Protein AF-0000000081037549 (afdb_homodimer)

pLDDT: mean 92.2, std 13.41, range [30.03, 98.94]

Secondary structure (DSSP, 8-state):
-EEEEEEEETTEEEEEEEESTT-SSSS--HHHHHHHHHHHHHHHHHHHTT--EEEE--STTEEEEEE--S-TT-HHHHHHHHHHHHHHHHHHHH-TTTEEEEEEE-----/-EEEEEEEETTEEEEEEEES-S-SSS---HHHHHHHHHHHHHHHHHHHTT--EEEE--STTEEEEEE--S-TT-HHHHHHH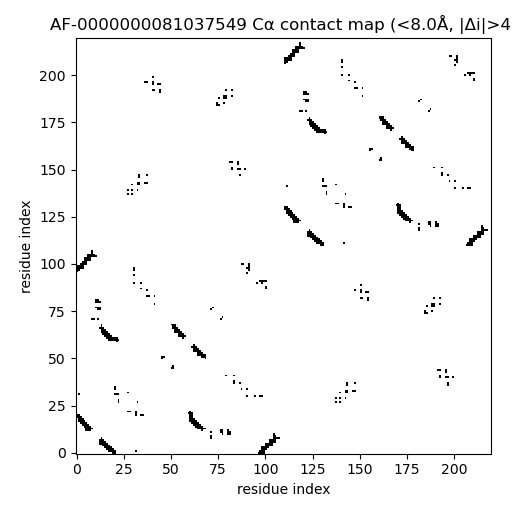HHHHHHHHHHHHH-TTTEEEEEEEPP---

Structure (mmCIF, N/CA/C/O backbone):
data_AF-0000000081037549-model_v1
#
loop_
_entity.id
_entity.type
_entity.pdbx_description
1 polymer 'Uncharacterized protein'
#
loop_
_atom_site.group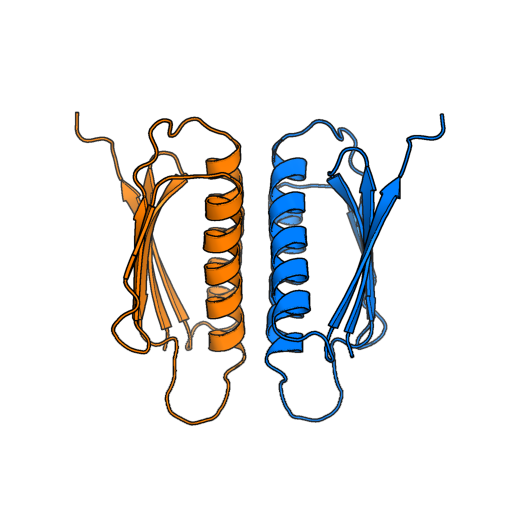_PDB
_atom_site.id
_atom_site.type_symbol
_atom_site.label_atom_id
_atom_site.label_alt_id
_atom_site.label_comp_id
_atom_site.label_asym_id
_atom_site.label_entity_id
_atom_site.label_seq_id
_atom_site.pdbx_PDB_ins_code
_atom_site.Cartn_x
_atom_site.Cartn_y
_atom_site.Cartn_z
_atom_site.occupancy
_atom_site.B_iso_or_equiv
_atom_site.auth_seq_id
_atom_site.auth_comp_id
_atom_site.auth_asym_id
_atom_site.auth_atom_id
_atom_site.pdbx_PDB_model_num
ATOM 1 N N . MET A 1 1 ? 17.797 -11.422 -4.539 1 92.19 1 MET A N 1
ATOM 2 C CA . MET A 1 1 ? 17.578 -10.594 -3.359 1 92.19 1 MET A CA 1
ATOM 3 C C . MET A 1 1 ? 17.266 -9.148 -3.758 1 92.19 1 MET A C 1
ATOM 5 O O . MET A 1 1 ? 17.906 -8.594 -4.645 1 92.19 1 MET A O 1
ATOM 9 N N . ILE A 1 2 ? 16.266 -8.617 -3.219 1 95.12 2 ILE A N 1
ATOM 10 C CA . ILE A 1 2 ? 15.906 -7.223 -3.457 1 95.12 2 ILE A CA 1
ATOM 11 C C . ILE A 1 2 ? 16.578 -6.328 -2.42 1 95.12 2 ILE A C 1
ATOM 13 O O . ILE A 1 2 ? 16.438 -6.547 -1.215 1 95.12 2 ILE A O 1
ATOM 17 N N . ASN A 1 3 ? 17.359 -5.395 -2.83 1 97.88 3 ASN A N 1
ATOM 18 C CA . ASN A 1 3 ? 17.938 -4.375 -1.966 1 97.88 3 ASN A CA 1
ATOM 19 C C . ASN A 1 3 ? 17.219 -3.033 -2.117 1 97.88 3 ASN A C 1
ATOM 21 O O . ASN A 1 3 ? 17.125 -2.5 -3.225 1 97.88 3 ASN A O 1
ATOM 25 N N . VAL A 1 4 ? 16.781 -2.48 -1.013 1 98.75 4 VAL A N 1
ATOM 26 C CA . VAL A 1 4 ? 15.992 -1.248 -1.044 1 98.75 4 VAL A CA 1
ATOM 27 C C . VAL A 1 4 ? 16.625 -0.211 -0.12 1 98.75 4 VAL A C 1
ATOM 29 O O . VAL A 1 4 ? 16.844 -0.476 1.065 1 98.75 4 VAL A O 1
ATOM 32 N N . LEU A 1 5 ? 16.938 0.919 -0.674 1 98.81 5 LEU A N 1
ATOM 33 C CA . LEU A 1 5 ? 17.312 2.105 0.088 1 98.81 5 LEU A CA 1
ATOM 34 C C . LEU A 1 5 ? 16.188 3.141 0.063 1 98.81 5 LEU A C 1
ATOM 36 O O . LEU A 1 5 ? 15.734 3.543 -1.011 1 98.81 5 LEU A O 1
ATOM 40 N N . ILE A 1 6 ? 15.758 3.547 1.237 1 98.88 6 ILE A N 1
ATOM 41 C CA . ILE A 1 6 ? 14.773 4.617 1.35 1 98.88 6 ILE A CA 1
ATOM 42 C C . ILE A 1 6 ? 15.336 5.754 2.197 1 98.88 6 ILE A C 1
ATOM 44 O O . ILE A 1 6 ? 15.797 5.531 3.322 1 98.88 6 ILE A O 1
ATOM 48 N N . LYS A 1 7 ? 15.305 6.941 1.629 1 98.75 7 LYS A N 1
ATOM 49 C CA . LYS A 1 7 ? 15.648 8.141 2.387 1 98.75 7 LYS A CA 1
ATOM 50 C C . LYS A 1 7 ? 14.414 8.977 2.691 1 98.75 7 LYS A C 1
ATOM 52 O O . LYS A 1 7 ? 13.57 9.188 1.816 1 98.75 7 LYS A O 1
ATOM 57 N N . THR A 1 8 ? 14.352 9.43 3.957 1 98.38 8 THR A N 1
ATOM 58 C CA . THR A 1 8 ? 13.211 10.242 4.379 1 98.38 8 THR A CA 1
ATOM 59 C C . THR A 1 8 ? 13.688 11.57 4.949 1 98.38 8 THR A C 1
ATOM 61 O O . THR A 1 8 ? 14.836 11.703 5.375 1 98.38 8 THR A O 1
ATOM 64 N N . HIS A 1 9 ? 12.828 12.562 4.805 1 97.25 9 HIS A N 1
ATOM 65 C CA . HIS A 1 9 ? 12.922 13.836 5.516 1 97.25 9 HIS A CA 1
ATOM 66 C C . HIS A 1 9 ? 11.648 14.117 6.309 1 97.25 9 HIS A C 1
ATOM 68 O O . HIS A 1 9 ? 10.57 14.242 5.727 1 97.25 9 HIS A O 1
ATOM 74 N N . ASN A 1 10 ? 11.758 14.242 7.633 1 94.94 10 ASN A N 1
ATOM 75 C CA . ASN A 1 10 ? 10.586 14.344 8.5 1 94.94 10 ASN A CA 1
ATOM 76 C C . ASN A 1 10 ? 9.594 13.211 8.227 1 94.94 10 ASN A C 1
ATOM 78 O O . ASN A 1 10 ? 8.398 13.453 8.07 1 94.94 10 ASN A O 1
ATOM 82 N N . ASP A 1 11 ? 10.141 11.977 7.996 1 96 11 ASP A N 1
ATOM 83 C CA . ASP A 1 11 ? 9.391 10.734 7.836 1 96 11 ASP A CA 1
ATOM 84 C C . ASP A 1 11 ? 8.688 10.688 6.48 1 96 11 ASP A C 1
ATOM 86 O O . ASP A 1 11 ? 7.902 9.773 6.215 1 96 11 ASP A O 1
ATOM 90 N N . ILE A 1 12 ? 8.961 11.688 5.691 1 98.12 12 ILE A N 1
ATOM 91 C CA . ILE A 1 12 ? 8.43 11.703 4.332 1 98.12 12 ILE A CA 1
ATOM 92 C C . ILE A 1 12 ? 9.484 11.18 3.361 1 98.12 12 ILE A C 1
ATOM 94 O O . ILE A 1 12 ? 10.633 11.625 3.381 1 98.12 12 ILE A O 1
ATOM 98 N N . ILE A 1 13 ? 9.148 10.258 2.545 1 98.62 13 ILE A N 1
ATOM 99 C CA . ILE A 1 13 ? 10.062 9.641 1.59 1 98.62 13 ILE A CA 1
ATOM 100 C C . ILE A 1 13 ? 10.453 10.656 0.518 1 98.62 13 ILE A C 1
ATOM 102 O O . ILE A 1 13 ? 9.586 11.219 -0.156 1 98.62 13 ILE A O 1
ATOM 106 N N . ILE A 1 14 ? 11.711 10.805 0.321 1 98.56 14 ILE A N 1
ATOM 107 C CA . ILE A 1 14 ? 12.164 11.758 -0.688 1 98.56 14 ILE A CA 1
ATOM 108 C C . ILE A 1 14 ? 13.016 11.039 -1.733 1 98.56 14 ILE A C 1
ATOM 110 O O . ILE A 1 14 ? 13.297 11.594 -2.799 1 98.56 14 ILE A O 1
ATOM 114 N N . TYR A 1 15 ? 13.445 9.82 -1.432 1 98.69 15 TYR A N 1
ATOM 115 C CA . TYR A 1 15 ? 14.305 9.055 -2.324 1 98.69 15 TYR A CA 1
ATOM 116 C C . TYR A 1 15 ? 14.117 7.555 -2.107 1 98.69 15 TYR A C 1
ATOM 118 O O . TYR A 1 15 ? 13.961 7.102 -0.973 1 98.69 15 TYR A O 1
ATOM 126 N N . ILE A 1 16 ? 14.109 6.746 -3.199 1 98.88 16 ILE A N 1
ATOM 127 C CA . ILE A 1 16 ? 14.094 5.289 -3.158 1 98.88 16 ILE A CA 1
ATOM 128 C C . ILE A 1 16 ? 15.055 4.734 -4.211 1 98.88 16 ILE A C 1
ATOM 130 O O . ILE A 1 16 ? 15.047 5.18 -5.359 1 98.88 16 ILE A O 1
ATOM 134 N N . LEU A 1 17 ? 15.859 3.785 -3.811 1 98.69 17 LEU A N 1
ATOM 135 C CA . LEU A 1 17 ? 16.641 2.963 -4.727 1 98.69 17 LEU A CA 1
ATOM 136 C C . LEU A 1 17 ? 16.375 1.479 -4.484 1 98.69 17 LEU A C 1
ATOM 138 O O . LEU A 1 17 ? 16.594 0.979 -3.381 1 98.69 17 LEU A O 1
ATOM 142 N N . ALA A 1 18 ? 15.891 0.888 -5.484 1 97.94 18 ALA A N 1
ATOM 143 C CA . ALA A 1 18 ? 15.594 -0.538 -5.387 1 97.94 18 ALA A CA 1
ATOM 144 C C . ALA A 1 18 ? 16.297 -1.325 -6.488 1 97.94 18 ALA A C 1
ATOM 146 O O . ALA A 1 18 ? 16.281 -0.918 -7.652 1 97.94 18 ALA A O 1
ATOM 147 N N . ASN A 1 19 ? 16.875 -2.465 -6.082 1 95.94 19 ASN A N 1
ATOM 148 C CA . ASN A 1 19 ? 17.562 -3.334 -7.023 1 95.94 19 ASN A CA 1
ATOM 149 C C . ASN A 1 19 ? 17.219 -4.801 -6.797 1 95.94 19 ASN A C 1
ATOM 151 O O . ASN A 1 19 ? 17.062 -5.234 -5.652 1 95.94 19 ASN A O 1
ATOM 155 N N . GLY A 1 20 ? 17.031 -5.547 -8.016 1 91.38 20 GLY A N 1
ATOM 156 C CA . GLY A 1 20 ? 16.922 -6.992 -7.906 1 91.38 20 GLY A CA 1
ATOM 157 C C . GLY A 1 20 ? 15.484 -7.484 -7.867 1 91.38 20 GLY A C 1
ATOM 158 O O . GLY A 1 20 ? 15.227 -8.641 -7.535 1 91.38 20 GLY A O 1
ATOM 159 N N . HIS A 1 21 ? 14.602 -6.617 -8.195 1 81.88 21 HIS A N 1
ATOM 160 C CA . HIS A 1 21 ? 13.211 -6.996 -8.016 1 81.88 21 HIS A CA 1
ATOM 161 C C . HIS A 1 21 ? 12.648 -7.656 -9.266 1 81.88 21 HIS A C 1
ATOM 163 O O . HIS A 1 21 ? 11.523 -8.172 -9.25 1 81.88 21 HIS A O 1
ATOM 169 N N . ALA A 1 22 ? 13.328 -7.602 -10.344 1 75.19 22 ALA A N 1
ATOM 170 C CA . ALA A 1 22 ? 12.875 -8.297 -11.547 1 75.19 22 ALA A CA 1
ATOM 171 C C . ALA A 1 22 ? 13.617 -9.617 -11.719 1 75.19 22 ALA A C 1
ATOM 173 O O . ALA A 1 22 ? 14.031 -9.961 -12.836 1 75.19 22 ALA A O 1
ATOM 174 N N . ARG A 1 23 ? 13.688 -10.508 -10.625 1 63.09 23 ARG A N 1
ATOM 175 C CA . ARG A 1 23 ? 14.508 -11.695 -10.805 1 63.09 23 ARG A CA 1
ATOM 176 C C . ARG A 1 23 ? 14.148 -12.422 -12.094 1 63.09 23 ARG A C 1
ATOM 178 O O . ARG A 1 23 ? 12.984 -12.414 -12.508 1 63.09 23 ARG A O 1
ATOM 185 N N . GLY A 1 24 ? 15.172 -12.594 -12.938 1 51.47 24 GLY A N 1
ATOM 186 C CA . GLY A 1 24 ? 15.188 -13.219 -14.25 1 51.47 24 GLY A CA 1
ATOM 187 C C . GLY A 1 24 ? 14.5 -14.57 -14.281 1 51.47 24 GLY A C 1
ATOM 188 O O . GLY A 1 24 ? 14.242 -15.125 -15.352 1 51.47 24 GLY A O 1
ATOM 189 N N . ASN A 1 25 ? 14.617 -15.25 -13.203 1 49.16 25 ASN A N 1
ATOM 190 C CA . ASN A 1 25 ? 14.188 -16.625 -13.469 1 49.16 25 ASN A CA 1
ATOM 191 C C . ASN A 1 25 ? 12.672 -16.75 -13.438 1 49.16 25 ASN A C 1
ATOM 193 O O . ASN A 1 25 ? 11.992 -16 -12.719 1 49.16 25 ASN A O 1
ATOM 197 N N . ASN A 1 26 ? 12.016 -16.953 -14.578 1 48.12 26 ASN A N 1
ATOM 198 C CA . ASN A 1 26 ? 10.633 -17.219 -14.945 1 48.12 26 ASN A CA 1
ATOM 199 C C . ASN A 1 26 ? 9.766 -17.484 -13.719 1 48.12 26 ASN A C 1
ATOM 201 O O . ASN A 1 26 ? 8.609 -17.891 -13.844 1 48.12 26 ASN A O 1
ATOM 205 N N . TYR A 1 27 ? 10.289 -17.531 -12.453 1 52.22 27 TYR A N 1
ATOM 206 C CA . TYR A 1 27 ? 9.406 -17.844 -11.344 1 52.22 27 TYR A CA 1
ATOM 207 C C . TYR A 1 27 ? 9.023 -16.594 -10.57 1 52.22 27 TYR A C 1
ATOM 209 O O . TYR A 1 27 ? 9.891 -15.891 -10.031 1 52.22 27 TYR A O 1
ATOM 217 N N . VAL A 1 28 ? 7.914 -16.25 -11.039 1 59.06 28 VAL A N 1
ATOM 218 C CA . VAL A 1 28 ? 7.371 -15.141 -10.258 1 59.06 28 VAL A CA 1
ATOM 219 C C . VAL A 1 28 ? 7.445 -15.469 -8.766 1 59.06 28 VAL A C 1
ATOM 221 O O . VAL A 1 28 ? 6.895 -16.484 -8.32 1 59.06 28 VAL A O 1
ATOM 224 N N . ASN A 1 29 ? 8.391 -14.703 -8.078 1 83.81 29 ASN A N 1
ATOM 225 C CA . ASN A 1 29 ? 8.609 -14.789 -6.637 1 83.81 29 ASN A CA 1
ATOM 226 C C . ASN A 1 29 ? 7.66 -13.875 -5.867 1 83.81 29 ASN A C 1
ATOM 228 O O . ASN A 1 29 ? 7.359 -12.766 -6.316 1 83.81 29 ASN A O 1
ATOM 232 N N . ILE A 1 30 ? 6.902 -14.414 -4.906 1 87.94 30 ILE A N 1
ATOM 233 C CA . ILE A 1 30 ? 5.93 -13.727 -4.066 1 87.94 30 ILE A CA 1
ATOM 234 C C . ILE A 1 30 ? 6.531 -12.422 -3.549 1 87.94 30 ILE A C 1
ATOM 236 O O . ILE A 1 30 ? 5.844 -11.398 -3.469 1 87.94 30 ILE A O 1
ATOM 240 N N . VAL A 1 31 ? 7.816 -12.398 -3.309 1 93.19 31 VAL A N 1
ATOM 241 C CA . VAL A 1 31 ? 8.469 -11.219 -2.752 1 93.19 31 VAL A CA 1
ATOM 242 C C . VAL A 1 31 ? 8.594 -10.141 -3.826 1 93.19 31 VAL A C 1
ATOM 244 O O . VAL A 1 31 ? 8.242 -8.977 -3.594 1 93.19 31 VAL A O 1
ATOM 247 N N . CYS A 1 32 ? 8.945 -10.469 -5.035 1 92.5 32 CYS A N 1
ATOM 248 C CA . CYS A 1 32 ? 9.117 -9.523 -6.133 1 92.5 32 CYS A CA 1
ATOM 249 C C . CYS A 1 32 ? 7.785 -8.914 -6.543 1 92.5 32 CYS A C 1
ATOM 251 O O . CYS A 1 32 ? 7.68 -7.703 -6.738 1 92.5 32 CYS A O 1
ATOM 253 N N . SER A 1 33 ? 6.805 -9.797 -6.711 1 92.88 33 SER A N 1
ATOM 254 C CA . SER A 1 33 ? 5.5 -9.289 -7.121 1 92.88 33 SER A CA 1
ATOM 255 C C . SER A 1 33 ? 4.91 -8.359 -6.066 1 92.88 33 SER A C 1
ATOM 257 O O . SER A 1 33 ? 4.355 -7.312 -6.398 1 92.88 33 SER A O 1
ATOM 259 N N . SER A 1 34 ? 5.051 -8.75 -4.785 1 95.31 34 SER A N 1
ATOM 260 C CA . SER A 1 34 ? 4.535 -7.953 -3.678 1 95.31 34 SER A CA 1
ATOM 261 C C . SER A 1 34 ? 5.23 -6.598 -3.598 1 95.31 34 SER A C 1
ATOM 263 O O . SER A 1 34 ? 4.574 -5.555 -3.588 1 95.31 34 SER A O 1
ATOM 265 N N . PHE A 1 35 ? 6.547 -6.594 -3.65 1 96.94 35 PHE A N 1
ATOM 266 C CA . PHE A 1 35 ? 7.332 -5.371 -3.537 1 96.94 35 PHE A CA 1
ATOM 267 C C . PHE A 1 35 ? 7.074 -4.449 -4.723 1 96.94 35 PHE A C 1
ATOM 269 O O . PHE A 1 35 ? 6.832 -3.254 -4.543 1 96.94 35 PHE A O 1
ATOM 276 N N . SER A 1 36 ? 7.133 -5.016 -5.918 1 95.69 36 SER A N 1
ATOM 277 C CA . SER A 1 36 ? 6.91 -4.215 -7.117 1 95.69 36 SER A CA 1
ATOM 278 C C . SER A 1 36 ? 5.531 -3.562 -7.098 1 95.69 36 SER A C 1
ATOM 280 O O . SER A 1 36 ? 5.383 -2.402 -7.484 1 95.69 36 SER A O 1
ATOM 282 N N . PHE A 1 37 ? 4.609 -4.266 -6.625 1 97.25 37 PHE A N 1
ATOM 283 C CA . PHE A 1 37 ? 3.24 -3.76 -6.676 1 97.25 37 PHE A CA 1
ATOM 284 C C . PHE A 1 37 ? 3.047 -2.623 -5.68 1 97.25 37 PHE A C 1
ATOM 286 O O . PHE A 1 37 ? 2.453 -1.595 -6.012 1 97.25 37 PHE A O 1
ATOM 293 N N . ILE A 1 38 ? 3.543 -2.795 -4.406 1 98.75 38 ILE A N 1
ATOM 294 C CA . ILE A 1 38 ? 3.314 -1.745 -3.418 1 98.75 38 ILE A CA 1
ATOM 295 C C . ILE A 1 38 ? 4.078 -0.485 -3.816 1 98.75 38 ILE A C 1
ATOM 297 O O . ILE A 1 38 ? 3.6 0.632 -3.605 1 98.75 38 ILE A O 1
ATOM 301 N N . LEU A 1 39 ? 5.23 -0.634 -4.402 1 98.56 39 LEU A N 1
ATOM 302 C CA . LEU A 1 39 ? 6 0.503 -4.898 1 98.56 39 LEU A CA 1
ATOM 303 C C . LEU A 1 39 ? 5.258 1.212 -6.027 1 98.56 39 LEU A C 1
ATOM 305 O O . LEU A 1 39 ? 5.137 2.439 -6.02 1 98.56 39 LEU A O 1
ATOM 309 N N . ARG A 1 40 ? 4.754 0.446 -6.938 1 97.88 40 ARG A N 1
ATOM 310 C CA . ARG A 1 40 ? 4.016 1.048 -8.047 1 97.88 40 ARG A CA 1
ATOM 311 C C . ARG A 1 40 ? 2.764 1.761 -7.543 1 97.88 40 ARG A C 1
ATOM 313 O O . ARG A 1 40 ? 2.377 2.799 -8.078 1 97.88 40 ARG A O 1
ATOM 320 N N . THR A 1 41 ? 2.09 1.202 -6.566 1 98.81 41 THR A N 1
ATOM 321 C CA . THR A 1 41 ? 0.917 1.846 -5.984 1 98.81 41 THR A CA 1
ATOM 322 C C . THR A 1 41 ? 1.295 3.176 -5.336 1 98.81 41 THR A C 1
ATOM 324 O O . THR A 1 41 ? 0.585 4.172 -5.492 1 98.81 41 THR A O 1
ATOM 327 N N . PHE A 1 42 ? 2.426 3.195 -4.648 1 98.88 42 PHE A N 1
ATOM 328 C CA . PHE A 1 42 ? 2.938 4.43 -4.062 1 98.88 42 PHE A CA 1
ATOM 329 C C . PHE A 1 42 ? 3.105 5.504 -5.129 1 98.88 42 PHE A C 1
ATOM 331 O O . PHE A 1 42 ? 2.641 6.633 -4.957 1 98.88 42 PHE A O 1
ATOM 338 N N . LEU A 1 43 ? 3.688 5.129 -6.207 1 98.81 43 LEU A N 1
ATOM 339 C CA . LEU A 1 43 ? 3.889 6.07 -7.305 1 98.81 43 LEU A CA 1
ATOM 340 C C . LEU A 1 43 ? 2.555 6.512 -7.891 1 98.81 43 LEU A C 1
ATOM 342 O O . LEU A 1 43 ? 2.377 7.688 -8.227 1 98.81 43 LEU A O 1
ATOM 346 N N . SER A 1 44 ? 1.636 5.586 -8.023 1 98.81 44 SER A N 1
ATOM 347 C CA . SER A 1 44 ? 0.315 5.871 -8.578 1 98.81 44 SER A CA 1
ATOM 348 C C . SER A 1 44 ? -0.44 6.875 -7.707 1 98.81 44 SER A C 1
ATOM 350 O O . SER A 1 44 ? -1.061 7.805 -8.227 1 98.81 44 SER A O 1
ATOM 352 N N . VAL A 1 45 ? -0.391 6.75 -6.398 1 98.69 45 VAL A N 1
ATOM 353 C CA . VAL A 1 45 ? -1.083 7.664 -5.492 1 98.69 45 VAL A CA 1
ATOM 354 C C . VAL A 1 45 ? -0.456 9.055 -5.582 1 98.69 45 VAL A C 1
ATOM 356 O O . VAL A 1 45 ? -1.165 10.062 -5.605 1 98.69 45 VAL A O 1
ATOM 359 N N . LEU A 1 46 ? 0.839 9.148 -5.613 1 98.5 46 LEU A N 1
ATOM 360 C CA . LEU A 1 46 ? 1.516 10.43 -5.754 1 98.5 46 LEU A CA 1
ATOM 361 C C . LEU A 1 46 ? 1.109 11.117 -7.051 1 98.5 46 LEU A C 1
ATOM 363 O O . LEU A 1 46 ? 0.904 12.336 -7.074 1 98.5 46 LEU A O 1
ATOM 367 N N . ASP A 1 47 ? 1.044 10.312 -8.117 1 98.25 47 ASP A N 1
ATOM 368 C CA . ASP A 1 47 ? 0.634 10.852 -9.406 1 98.25 47 ASP A CA 1
ATOM 369 C C . ASP A 1 47 ? -0.791 11.398 -9.344 1 98.25 47 ASP A C 1
ATOM 371 O O . ASP A 1 47 ? -1.064 12.492 -9.852 1 98.25 47 ASP A O 1
ATOM 375 N N . CYS A 1 48 ? -1.638 10.664 -8.773 1 97.69 48 CYS A N 1
ATOM 376 C CA . CYS A 1 48 ? -3.027 11.078 -8.633 1 97.69 48 CYS A CA 1
ATOM 377 C C . CYS A 1 48 ? -3.127 12.398 -7.875 1 97.69 48 CYS A C 1
ATOM 379 O O . CYS A 1 48 ? -3.984 13.227 -8.18 1 97.69 48 CYS A O 1
ATOM 381 N N . GLU A 1 49 ? -2.238 12.562 -6.941 1 96.94 49 GLU A N 1
ATOM 382 C CA . GLU A 1 49 ? -2.234 13.773 -6.121 1 96.94 49 GLU A CA 1
ATOM 383 C C . GLU A 1 49 ? -1.417 14.883 -6.777 1 96.94 49 GLU A C 1
ATOM 385 O O . GLU A 1 49 ? -1.21 15.945 -6.184 1 96.94 49 GLU A O 1
ATOM 390 N N . LYS A 1 50 ? -0.895 14.641 -7.91 1 96.56 50 LYS A N 1
ATOM 391 C CA . LYS A 1 50 ? -0.141 15.594 -8.719 1 96.56 50 LYS A CA 1
ATOM 392 C C . LYS A 1 50 ? 1.124 16.047 -8 1 96.56 50 LYS A C 1
ATOM 394 O O . LYS A 1 50 ? 1.483 17.234 -8.055 1 96.56 50 LYS A O 1
ATOM 399 N N . GLU A 1 51 ? 1.646 15.133 -7.336 1 97.19 51 GLU A N 1
ATOM 400 C CA . GLU A 1 51 ? 2.934 15.422 -6.707 1 97.19 51 GLU A CA 1
ATOM 401 C C . GLU A 1 51 ? 4.062 15.406 -7.734 1 97.19 51 GLU A C 1
ATOM 403 O O . GLU A 1 51 ? 3.988 14.688 -8.734 1 97.19 51 GLU A O 1
ATOM 408 N N . ASP A 1 52 ? 5.094 16.188 -7.375 1 97.31 52 ASP A N 1
ATOM 409 C CA . ASP A 1 52 ? 6.227 16.312 -8.289 1 97.31 52 ASP A CA 1
ATOM 410 C C . ASP A 1 52 ? 7.348 15.352 -7.91 1 97.31 52 ASP A C 1
ATOM 412 O O . ASP A 1 52 ? 7.938 15.469 -6.836 1 97.31 52 ASP A O 1
ATOM 416 N N . PHE A 1 53 ? 7.66 14.43 -8.859 1 98.31 53 PHE A N 1
ATOM 417 C CA . PHE A 1 53 ? 8.719 13.445 -8.648 1 98.31 53 PHE A CA 1
ATOM 418 C C . PHE A 1 53 ? 9.188 12.867 -9.984 1 98.31 53 PHE A C 1
ATOM 420 O O . PHE A 1 53 ? 8.523 13.031 -11.008 1 98.31 53 PHE A O 1
ATOM 427 N N . THR A 1 54 ? 10.328 12.18 -9.969 1 98.44 54 THR A N 1
ATOM 428 C CA . THR A 1 54 ? 10.828 11.445 -11.125 1 98.44 54 THR A CA 1
ATOM 429 C C . THR A 1 54 ? 11.125 9.992 -10.758 1 98.44 54 THR A C 1
ATOM 431 O O . THR A 1 54 ? 11.352 9.68 -9.586 1 98.44 54 THR A O 1
ATOM 434 N N . VAL A 1 55 ? 11.031 9.148 -11.719 1 98.31 55 VAL A N 1
ATOM 435 C CA . VAL A 1 55 ? 11.367 7.734 -11.578 1 98.31 55 VAL A CA 1
ATOM 436 C C . VAL A 1 55 ? 12.242 7.293 -12.75 1 98.31 55 VAL A C 1
ATOM 438 O O . VAL A 1 55 ? 11.961 7.629 -13.906 1 98.31 55 VAL A O 1
ATOM 441 N N . ASP A 1 56 ? 13.328 6.648 -12.414 1 98 56 ASP A N 1
ATOM 442 C CA . ASP A 1 56 ? 14.164 5.992 -13.414 1 98 56 ASP A CA 1
ATOM 443 C C . ASP A 1 56 ? 14.102 4.473 -13.266 1 98 56 ASP A C 1
ATOM 445 O O . ASP A 1 56 ? 14.547 3.922 -12.258 1 98 56 ASP A O 1
ATOM 449 N N . ASN A 1 57 ? 13.555 3.834 -14.172 1 93.44 57 ASN A N 1
ATOM 450 C CA . ASN A 1 57 ? 13.461 2.379 -14.203 1 93.44 57 ASN A CA 1
ATOM 451 C C . ASN A 1 57 ? 13.969 1.814 -15.531 1 93.44 57 ASN A C 1
ATOM 453 O O . ASN A 1 57 ? 13.445 0.814 -16.016 1 93.44 57 ASN A O 1
ATOM 457 N N . SER A 1 58 ? 14.875 2.457 -16.094 1 93.88 58 SER A N 1
ATOM 458 C CA . SER A 1 58 ? 15.398 2.104 -17.406 1 93.88 58 SER A CA 1
ATOM 459 C C . SER A 1 58 ? 16.172 0.788 -17.359 1 93.88 58 SER A C 1
ATOM 461 O O . SER A 1 58 ? 16.219 0.058 -18.359 1 93.88 58 SER A O 1
ATOM 463 N N . LEU A 1 59 ? 16.812 0.499 -16.234 1 91.12 59 LEU A N 1
ATOM 464 C CA . LEU A 1 59 ? 17.516 -0.768 -16.062 1 91.12 59 LEU A CA 1
ATOM 465 C C . LEU A 1 59 ? 16.609 -1.8 -15.398 1 91.12 59 LEU A C 1
ATOM 467 O O . LEU A 1 59 ? 16 -1.527 -14.352 1 91.12 59 LEU A O 1
ATOM 471 N N . ARG A 1 60 ? 16.516 -2.949 -16.047 1 87.75 60 ARG A N 1
ATOM 472 C CA . ARG A 1 60 ? 15.664 -3.998 -15.508 1 87.75 60 ARG A CA 1
ATOM 473 C C . ARG A 1 60 ? 16.078 -4.367 -14.086 1 87.75 60 ARG A C 1
ATOM 475 O O . ARG A 1 60 ? 17.25 -4.605 -13.82 1 87.75 60 ARG A O 1
ATOM 482 N N . GLY A 1 61 ? 15.055 -4.379 -13.273 1 90.38 61 GLY A N 1
ATOM 483 C CA . GLY A 1 61 ? 15.32 -4.801 -11.906 1 90.38 61 GLY A CA 1
ATOM 484 C C . GLY A 1 61 ? 15.859 -3.684 -11.031 1 90.38 61 GLY A C 1
ATOM 485 O O . GLY A 1 61 ? 16.25 -3.916 -9.883 1 90.38 61 GLY A O 1
ATOM 486 N N . CYS A 1 62 ? 15.898 -2.535 -11.633 1 94.31 62 CYS A N 1
ATOM 487 C CA . CYS A 1 62 ? 16.359 -1.37 -10.883 1 94.31 62 CYS A CA 1
ATOM 488 C C . CYS A 1 62 ? 15.336 -0.236 -10.969 1 94.31 62 CYS A C 1
ATOM 490 O O . CYS A 1 62 ? 14.766 0.017 -12.031 1 94.31 62 CYS A O 1
ATOM 492 N N . LEU A 1 63 ? 15.094 0.432 -9.859 1 97.31 63 LEU A N 1
ATOM 493 C CA . LEU A 1 63 ? 14.219 1.596 -9.82 1 97.31 63 LEU A CA 1
ATOM 494 C C . LEU A 1 63 ? 14.781 2.668 -8.891 1 97.31 63 LEU A C 1
ATOM 496 O O . LEU A 1 63 ? 15.211 2.367 -7.777 1 97.31 63 LEU A O 1
ATOM 500 N N . GLU A 1 64 ? 14.812 3.881 -9.414 1 98.56 64 GLU A N 1
ATOM 501 C CA . GLU A 1 64 ? 15.227 5.039 -8.625 1 98.56 64 GLU A CA 1
ATOM 502 C C . GLU A 1 64 ? 14.141 6.109 -8.609 1 98.56 64 GLU A C 1
ATOM 504 O O . GLU A 1 64 ? 13.703 6.574 -9.664 1 98.56 64 GLU A O 1
ATOM 509 N N . PHE A 1 65 ? 13.695 6.496 -7.484 1 98.81 65 PHE A N 1
ATOM 510 C CA . PHE A 1 65 ? 12.672 7.512 -7.25 1 98.81 65 PHE A CA 1
ATOM 511 C C . PHE A 1 65 ? 13.266 8.734 -6.559 1 98.81 65 PHE A C 1
ATOM 513 O O . PHE A 1 65 ? 14.055 8.602 -5.621 1 98.81 65 PHE A O 1
ATOM 520 N N . GLU A 1 66 ? 12.914 9.914 -7.047 1 98.69 66 GLU A N 1
ATOM 521 C CA . GLU A 1 66 ? 13.297 11.18 -6.426 1 98.69 66 GLU A CA 1
ATOM 522 C C . GLU A 1 66 ? 12.109 12.148 -6.363 1 98.69 66 GLU A C 1
ATOM 524 O O . GLU A 1 66 ? 11.469 12.414 -7.383 1 98.69 66 GLU A O 1
ATOM 529 N N . ALA A 1 67 ? 11.914 12.703 -5.164 1 98.06 67 ALA A N 1
ATOM 530 C CA . ALA A 1 67 ? 10.812 13.633 -4.957 1 98.06 67 ALA A CA 1
ATOM 531 C C . ALA A 1 67 ? 11.297 15.078 -5.016 1 98.06 67 ALA A C 1
ATOM 533 O O . ALA A 1 67 ? 12.422 15.383 -4.613 1 98.06 67 ALA A O 1
ATOM 534 N N . PHE A 1 68 ? 10.367 15.953 -5.496 1 97.38 68 PHE A N 1
ATOM 535 C CA . PHE A 1 68 ? 10.609 17.391 -5.523 1 97.38 68 PHE A CA 1
ATOM 536 C C . PHE A 1 68 ? 9.477 18.141 -4.832 1 97.38 68 PHE A C 1
ATOM 538 O O . PHE A 1 68 ? 9 19.156 -5.336 1 97.38 68 PHE A O 1
ATOM 545 N N . PHE A 1 69 ? 9.07 17.594 -3.76 1 94.31 69 PHE A N 1
ATOM 546 C CA . PHE A 1 69 ? 7.941 18.141 -3.012 1 94.31 69 PHE A CA 1
ATOM 547 C C . PHE A 1 69 ? 8.25 19.562 -2.523 1 94.31 69 PHE A C 1
ATOM 549 O O . PHE A 1 69 ? 9.328 19.812 -1.988 1 94.31 69 PHE A O 1
ATOM 556 N N . GLU A 1 70 ? 7.336 20.406 -2.67 1 89.5 70 GLU A N 1
ATOM 557 C CA . GLU A 1 70 ? 7.5 21.766 -2.201 1 89.5 70 GLU A CA 1
ATOM 558 C C . GLU A 1 70 ? 7.215 21.891 -0.708 1 89.5 70 GLU A C 1
ATOM 560 O O . GLU A 1 70 ? 7.836 22.688 -0.009 1 89.5 70 GLU A O 1
ATOM 565 N N . ASP A 1 71 ? 6.277 21.156 -0.274 1 89.56 71 ASP A N 1
ATOM 566 C CA . ASP A 1 71 ? 5.836 21.203 1.118 1 89.56 71 ASP A CA 1
ATOM 567 C C . ASP A 1 71 ? 5.941 19.828 1.765 1 89.56 71 ASP A C 1
ATOM 569 O O . ASP A 1 71 ? 5.113 18.938 1.508 1 89.56 71 ASP A O 1
ATOM 573 N N . LEU A 1 72 ? 6.898 19.656 2.646 1 85.75 72 LEU A N 1
ATOM 574 C CA . LEU A 1 72 ? 7.141 18.391 3.334 1 85.75 72 LEU A CA 1
ATOM 575 C C . LEU A 1 72 ? 6.352 18.328 4.637 1 85.75 72 LEU A C 1
ATOM 577 O O . LEU A 1 72 ? 6.625 17.469 5.488 1 85.75 72 LEU A O 1
ATOM 581 N N . GLY A 1 73 ? 5.41 19.188 4.789 1 85.69 73 GLY A N 1
ATOM 582 C CA . GLY A 1 73 ? 4.52 19.156 5.938 1 85.69 73 GLY A CA 1
ATOM 583 C C . GLY A 1 73 ? 3.146 18.609 5.613 1 85.69 73 GLY A C 1
ATOM 584 O O . GLY A 1 73 ? 2.309 18.453 6.5 1 85.69 73 GLY A O 1
ATOM 585 N N . ARG A 1 74 ? 2.982 18.219 4.496 1 92.69 74 ARG A N 1
ATOM 586 C CA . ARG A 1 74 ? 1.67 17.734 4.074 1 92.69 74 ARG A CA 1
ATOM 587 C C . ARG A 1 74 ? 1.384 16.359 4.645 1 92.69 74 ARG A C 1
ATOM 589 O O . ARG A 1 74 ? 2.168 15.422 4.449 1 92.69 74 ARG A O 1
ATOM 596 N N . GLN A 1 75 ? 0.245 16.203 5.117 1 94.5 75 GLN A N 1
ATOM 597 C CA . GLN A 1 75 ? -0.135 14.984 5.832 1 94.5 75 GLN A CA 1
ATOM 598 C C . GLN A 1 75 ? -0.29 13.805 4.879 1 94.5 75 GLN A C 1
ATOM 600 O O . GLN A 1 75 ? 0.022 12.664 5.234 1 94.5 75 GLN A O 1
ATOM 605 N N . ASN A 1 76 ? -0.704 14.102 3.689 1 97.31 76 ASN A N 1
ATOM 606 C CA . ASN A 1 76 ? -0.843 13.023 2.713 1 97.31 76 ASN A CA 1
ATOM 607 C C . ASN A 1 76 ? 0.491 12.336 2.447 1 97.31 76 ASN A C 1
ATOM 609 O O . ASN A 1 76 ? 0.585 11.109 2.525 1 97.31 76 ASN A O 1
ATOM 613 N N . LEU A 1 77 ? 1.509 13.109 2.273 1 98.12 77 LEU A N 1
ATOM 614 C CA . LEU A 1 77 ? 2.834 12.562 1.998 1 98.12 77 LEU A CA 1
ATOM 615 C C . LEU A 1 77 ? 3.336 11.734 3.176 1 98.12 77 LEU A C 1
ATOM 617 O O . LEU A 1 77 ? 3.93 10.672 2.984 1 98.12 77 LEU A O 1
ATOM 621 N N . PHE A 1 78 ? 3.121 12.219 4.34 1 98.12 78 PHE A N 1
ATOM 622 C CA . PHE A 1 78 ? 3.527 11.531 5.559 1 98.12 78 PHE A CA 1
ATOM 623 C C . PHE A 1 78 ? 2.885 10.148 5.637 1 98.12 78 PHE A C 1
ATOM 625 O O . PHE A 1 78 ? 3.578 9.148 5.812 1 98.12 78 PHE A O 1
ATOM 632 N N . TYR A 1 79 ? 1.636 10.062 5.453 1 98.5 79 TYR A N 1
ATOM 633 C CA . TYR A 1 79 ? 0.91 8.812 5.656 1 98.5 79 TYR A CA 1
ATOM 634 C C . TYR A 1 79 ? 1.146 7.852 4.496 1 98.5 79 TYR A C 1
ATOM 636 O O . TYR A 1 79 ? 1.188 6.633 4.691 1 98.5 79 TYR A O 1
ATOM 644 N N . TYR A 1 80 ? 1.278 8.336 3.26 1 98.81 80 TYR A N 1
ATOM 645 C CA . TYR A 1 80 ? 1.666 7.477 2.15 1 98.81 80 TYR A CA 1
ATOM 646 C C . TYR A 1 80 ? 3.043 6.871 2.387 1 98.81 80 TYR A C 1
ATOM 648 O O . TYR A 1 80 ? 3.266 5.691 2.104 1 98.81 80 TYR A O 1
ATOM 656 N N . SER A 1 81 ? 3.939 7.688 2.877 1 98.81 81 SER A N 1
ATOM 657 C CA . SER A 1 81 ? 5.277 7.203 3.209 1 98.81 81 SER A CA 1
ATOM 658 C C . SER A 1 81 ? 5.223 6.105 4.266 1 98.81 81 SER A C 1
ATOM 660 O O . SER A 1 81 ? 5.852 5.059 4.109 1 98.81 81 SER A O 1
ATOM 662 N N . LYS A 1 82 ? 4.496 6.367 5.305 1 98.69 82 LYS A N 1
ATOM 663 C CA . LYS A 1 82 ? 4.344 5.395 6.383 1 98.69 82 LYS A CA 1
ATOM 664 C C . LYS A 1 82 ? 3.795 4.074 5.852 1 98.69 82 LYS A C 1
ATOM 666 O O . LYS A 1 82 ? 4.254 3 6.254 1 98.69 82 LYS A O 1
ATOM 671 N N . PHE A 1 83 ? 2.832 4.113 4.949 1 98.88 83 PHE A N 1
ATOM 672 C CA . PHE A 1 83 ? 2.213 2.932 4.363 1 98.88 83 PHE A CA 1
ATOM 673 C C . PHE A 1 83 ? 3.236 2.113 3.584 1 98.88 83 PHE A C 1
ATOM 675 O O . PHE A 1 83 ? 3.383 0.912 3.816 1 98.88 83 PHE A O 1
ATOM 682 N N . LEU A 1 84 ? 4.012 2.725 2.688 1 98.94 84 LEU A N 1
ATOM 683 C CA . LEU A 1 84 ? 5.016 2.023 1.894 1 98.94 84 LEU A CA 1
ATOM 684 C C . LEU A 1 84 ? 6.098 1.428 2.787 1 98.94 84 LEU A C 1
ATOM 686 O O . LEU A 1 84 ? 6.457 0.259 2.633 1 98.94 84 LEU A O 1
ATOM 690 N N . ILE A 1 85 ? 6.555 2.24 3.721 1 98.94 85 ILE A N 1
ATOM 691 C CA . ILE A 1 85 ? 7.637 1.792 4.59 1 98.94 85 ILE A CA 1
ATOM 692 C C . ILE A 1 85 ? 7.18 0.584 5.402 1 98.94 85 ILE A C 1
ATOM 694 O O . ILE A 1 85 ? 7.918 -0.396 5.539 1 98.94 85 ILE A O 1
ATOM 698 N N . GLN A 1 86 ? 6.012 0.646 5.934 1 98.88 86 GLN A N 1
ATOM 699 C CA . GLN A 1 86 ? 5.48 -0.493 6.676 1 98.88 86 GLN A CA 1
ATOM 700 C C . GLN A 1 86 ? 5.402 -1.736 5.797 1 98.88 86 GLN A C 1
ATOM 702 O O . GLN A 1 86 ? 5.746 -2.838 6.234 1 98.88 86 GLN A O 1
ATOM 707 N N . GLY A 1 87 ? 4.914 -1.601 4.562 1 98.88 87 GLY A N 1
ATOM 708 C CA . GLY A 1 87 ? 4.875 -2.721 3.637 1 98.88 87 GLY A CA 1
ATOM 709 C C . GLY A 1 87 ? 6.234 -3.352 3.404 1 98.88 87 GLY A C 1
ATOM 710 O O . GLY A 1 87 ? 6.371 -4.578 3.447 1 98.88 87 GLY A O 1
ATOM 711 N N . VAL A 1 88 ? 7.215 -2.549 3.188 1 98.81 88 VAL A N 1
ATOM 712 C CA . VAL A 1 88 ? 8.555 -3.066 2.941 1 98.81 88 VAL A CA 1
ATOM 713 C C . VAL A 1 88 ? 9.086 -3.74 4.203 1 98.81 88 VAL A C 1
ATOM 715 O O . VAL A 1 88 ? 9.703 -4.809 4.133 1 98.81 88 VAL A O 1
ATOM 718 N N . LYS A 1 89 ? 8.875 -3.119 5.359 1 98.81 89 LYS A N 1
ATOM 719 C CA . LYS A 1 89 ? 9.273 -3.727 6.625 1 98.81 89 LYS A CA 1
ATOM 720 C C . LYS A 1 89 ? 8.609 -5.086 6.816 1 98.81 89 LYS A C 1
ATOM 722 O O . LYS A 1 89 ? 9.242 -6.031 7.293 1 98.81 89 LYS A O 1
ATOM 727 N N . ASP A 1 90 ? 7.344 -5.203 6.5 1 98.5 90 ASP A N 1
ATOM 728 C CA . ASP A 1 90 ? 6.629 -6.473 6.602 1 98.5 90 ASP A CA 1
ATOM 729 C C . ASP A 1 90 ? 7.277 -7.539 5.723 1 98.5 90 ASP A C 1
ATOM 731 O O . ASP A 1 90 ? 7.426 -8.688 6.145 1 98.5 90 ASP A O 1
ATOM 735 N N . LEU A 1 91 ? 7.613 -7.18 4.512 1 97.88 91 LEU A N 1
ATOM 736 C CA . LEU A 1 91 ? 8.281 -8.117 3.617 1 97.88 91 LEU A CA 1
ATOM 737 C C . LEU A 1 91 ? 9.625 -8.555 4.195 1 97.88 91 LEU A C 1
ATOM 739 O O . LEU A 1 91 ? 9.969 -9.734 4.137 1 97.88 91 LEU A O 1
ATOM 743 N N . CYS A 1 92 ? 10.375 -7.598 4.742 1 98.19 92 CYS A N 1
ATOM 744 C CA . CYS A 1 92 ? 11.672 -7.918 5.344 1 98.19 92 CYS A CA 1
ATOM 745 C C . CYS A 1 92 ? 11.508 -8.914 6.484 1 98.19 92 CYS A C 1
ATOM 747 O O . CYS A 1 92 ? 12.344 -9.805 6.664 1 98.19 92 CYS A O 1
ATOM 749 N N . PHE A 1 93 ? 10.508 -8.719 7.215 1 98 93 PHE A N 1
ATOM 750 C CA . PHE A 1 93 ? 10.242 -9.602 8.352 1 98 93 PHE A CA 1
ATOM 751 C C . PHE A 1 93 ? 9.867 -11 7.875 1 98 93 PHE A C 1
ATOM 753 O O . PHE A 1 93 ? 10.375 -11.992 8.398 1 98 93 PHE A O 1
ATOM 760 N N . GLU A 1 94 ? 9.062 -11.141 6.906 1 96.12 94 GLU A N 1
ATOM 761 C CA . GLU A 1 94 ? 8.523 -12.406 6.426 1 96.12 94 GLU A CA 1
ATOM 762 C C . GLU A 1 94 ? 9.547 -13.148 5.562 1 96.12 94 GLU A C 1
ATOM 764 O O . GLU A 1 94 ? 9.602 -14.375 5.566 1 96.12 94 GLU A O 1
ATOM 769 N N . TYR A 1 95 ? 10.305 -12.406 4.801 1 95.56 95 TYR A N 1
ATOM 770 C CA . TYR A 1 95 ? 11.266 -12.969 3.854 1 95.56 95 TYR A CA 1
ATOM 771 C C . TYR A 1 95 ? 12.641 -12.352 4.047 1 95.56 95 TYR A C 1
ATOM 773 O O . TYR A 1 95 ? 13.195 -11.75 3.127 1 95.56 95 TYR A O 1
ATOM 781 N N . PRO A 1 96 ? 13.312 -12.641 5.145 1 96.25 96 PRO A N 1
ATOM 782 C CA . PRO A 1 96 ? 14.547 -11.945 5.516 1 96.25 96 PRO A CA 1
ATOM 783 C C . PRO A 1 96 ? 15.711 -12.273 4.582 1 96.25 96 PRO A C 1
ATOM 785 O O . PRO A 1 96 ? 16.672 -11.508 4.5 1 96.25 96 PRO A O 1
ATOM 788 N N . CYS A 1 97 ? 15.625 -13.344 3.848 1 96.25 97 CYS A N 1
ATOM 789 C CA . CYS A 1 97 ? 16.719 -13.711 2.963 1 96.25 97 CYS A CA 1
ATOM 790 C C . CYS A 1 97 ? 16.453 -13.234 1.539 1 96.25 97 CYS A C 1
ATOM 792 O O . CYS A 1 97 ? 17.312 -13.359 0.669 1 96.25 97 CYS A O 1
ATOM 794 N N . ASP A 1 98 ? 15.305 -12.648 1.243 1 95 98 ASP A N 1
ATOM 795 C CA . ASP A 1 98 ? 14.914 -12.32 -0.122 1 95 98 ASP A CA 1
ATOM 796 C C . ASP A 1 98 ? 14.883 -10.805 -0.334 1 95 98 ASP A C 1
ATOM 798 O O . ASP A 1 98 ? 14.906 -10.336 -1.473 1 95 98 ASP A O 1
ATOM 802 N N . ILE A 1 99 ? 14.789 -10 0.721 1 96.69 99 ILE A N 1
ATOM 803 C CA . ILE A 1 99 ? 14.68 -8.547 0.603 1 96.69 99 ILE A CA 1
ATOM 804 C C . ILE A 1 99 ? 15.281 -7.879 1.837 1 96.69 99 ILE A C 1
ATOM 806 O O . ILE A 1 99 ? 15.086 -8.352 2.961 1 96.69 99 ILE A O 1
ATOM 810 N N . LYS A 1 100 ? 15.992 -6.797 1.619 1 98.06 100 LYS A N 1
ATOM 811 C CA . LYS A 1 100 ? 16.625 -6.008 2.676 1 98.06 100 LYS A CA 1
ATOM 812 C C . LYS A 1 100 ? 16.312 -4.523 2.512 1 98.06 100 LYS A C 1
ATOM 814 O O . LYS A 1 100 ? 16.328 -4 1.396 1 98.06 100 LYS A O 1
ATOM 819 N N . LEU A 1 101 ? 16.062 -3.867 3.609 1 98.75 101 LEU A N 1
ATOM 820 C CA . LEU A 1 101 ? 15.734 -2.445 3.639 1 98.75 101 LEU A CA 1
ATOM 821 C C . LEU A 1 101 ? 16.781 -1.665 4.422 1 98.75 101 LEU A C 1
ATOM 823 O O . LEU A 1 101 ? 17.125 -2.039 5.547 1 98.75 101 LEU A O 1
ATOM 827 N N . ILE A 1 102 ? 17.328 -0.669 3.834 1 98.75 102 ILE A N 1
ATOM 828 C CA . ILE A 1 102 ? 18.062 0.373 4.543 1 98.75 102 ILE A CA 1
ATOM 829 C C . ILE A 1 102 ? 17.234 1.658 4.57 1 98.75 102 ILE A C 1
ATOM 831 O O . ILE A 1 102 ? 16.891 2.203 3.521 1 98.75 102 ILE A O 1
ATOM 835 N N . LEU A 1 103 ? 16.844 2.145 5.73 1 98.62 103 LEU A N 1
ATOM 836 C CA . LEU A 1 103 ? 16.078 3.363 5.93 1 98.62 103 LEU A CA 1
ATOM 837 C C . LEU A 1 103 ? 16.938 4.469 6.527 1 98.62 103 LEU A C 1
ATOM 839 O O . LEU A 1 103 ? 17.547 4.281 7.578 1 98.62 103 LEU A O 1
ATOM 843 N N . GLU A 1 104 ? 17.016 5.594 5.82 1 98.19 104 GLU A N 1
ATOM 844 C C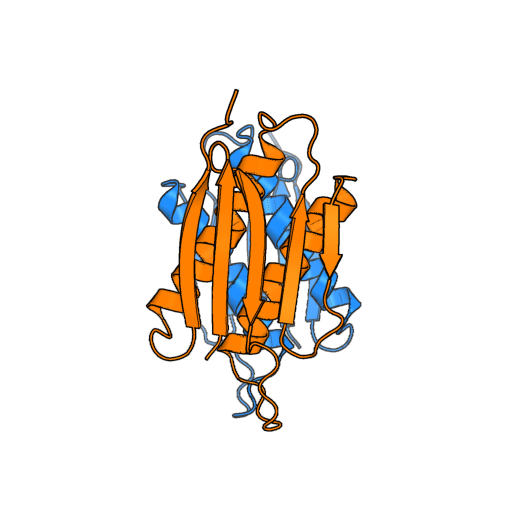A . GLU A 1 104 ? 17.844 6.707 6.273 1 98.19 104 GLU A CA 1
ATOM 845 C C . GLU A 1 104 ? 17.016 7.984 6.414 1 98.19 104 GLU A C 1
ATOM 847 O O . GLU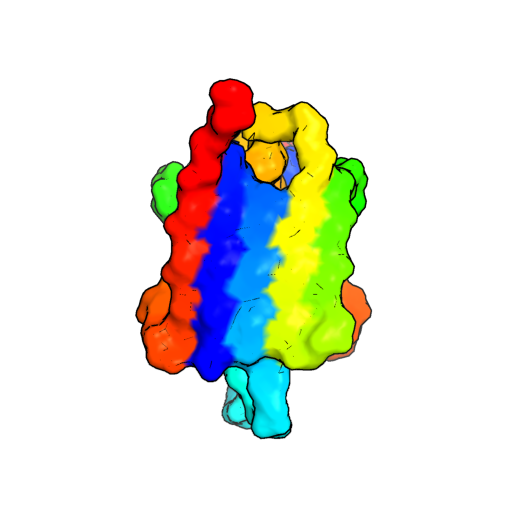 A 1 104 ? 16.312 8.383 5.48 1 98.19 104 GLU A O 1
ATOM 852 N N . GLU A 1 105 ? 17.094 8.609 7.598 1 97.19 105 GLU A N 1
ATOM 853 C CA . GLU A 1 105 ? 16.5 9.93 7.789 1 97.19 105 GLU A CA 1
ATOM 854 C C . GLU A 1 105 ? 17.5 11.039 7.461 1 97.19 105 GLU A C 1
ATOM 856 O O . GLU A 1 105 ? 18.625 11.039 7.969 1 97.19 105 GLU A O 1
ATOM 861 N N . THR A 1 106 ? 17.094 11.953 6.539 1 91.88 106 THR A N 1
ATOM 862 C CA . THR A 1 106 ? 17.984 13.023 6.121 1 91.88 106 THR A CA 1
ATOM 863 C C . THR A 1 106 ? 17.656 14.32 6.855 1 91.88 106 THR A C 1
ATOM 865 O O . THR A 1 106 ? 16.5 14.609 7.125 1 91.88 106 THR A O 1
ATOM 868 N N . SER A 1 107 ? 18.672 15.031 7.5 1 80.12 107 SER A N 1
ATOM 869 C CA . SER A 1 107 ? 18.516 16.328 8.148 1 80.12 107 SER A CA 1
ATOM 870 C C . SER A 1 107 ? 18.547 17.469 7.137 1 80.12 107 SER A C 1
ATOM 872 O O . SER A 1 107 ? 19.172 17.344 6.082 1 80.12 107 SER A O 1
ATOM 874 N N . GLY A 1 108 ? 17.609 18.312 6.777 1 56.75 108 GLY A N 1
ATOM 875 C CA . GLY A 1 108 ? 17.719 19.5 5.965 1 56.75 108 GLY A CA 1
ATOM 876 C C . GLY A 1 108 ? 19.062 20.203 6.105 1 56.75 108 GLY A C 1
ATOM 877 O O . GLY A 1 108 ? 19.438 20.609 7.207 1 56.75 108 GLY A O 1
ATOM 878 N N . ASN A 1 109 ? 20.219 19.781 5.727 1 44.16 109 ASN A N 1
ATOM 879 C CA . ASN A 1 109 ? 21.312 20.734 5.777 1 44.16 109 ASN A CA 1
ATOM 880 C C . ASN A 1 109 ? 20.938 22.062 5.125 1 44.16 109 ASN A C 1
ATOM 882 O O . ASN A 1 109 ? 20.656 22.109 3.926 1 44.16 109 ASN A O 1
ATOM 886 N N . LYS A 1 110 ? 20.078 22.938 5.75 1 31.53 110 LYS A N 1
ATOM 887 C CA . LYS A 1 110 ? 20.531 24.297 5.492 1 31.53 110 LYS A CA 1
ATOM 888 C C . LYS A 1 110 ? 21.875 24.562 6.164 1 31.53 110 LYS A C 1
ATOM 890 O O . LYS A 1 110 ? 22.156 24.047 7.25 1 31.53 110 LYS A O 1
ATOM 895 N N . MET B 1 1 ? -10.68 -15.82 -9.789 1 92.25 1 MET B N 1
ATOM 896 C CA . MET B 1 1 ? -11 -14.398 -9.789 1 92.25 1 MET B CA 1
ATOM 897 C C . MET B 1 1 ? -11.188 -13.875 -8.367 1 92.25 1 MET B C 1
ATOM 899 O O . MET B 1 1 ? -11.82 -14.523 -7.539 1 92.25 1 MET B O 1
ATOM 903 N N . ILE B 1 2 ? -10.586 -12.812 -8.07 1 95.19 2 ILE B N 1
ATOM 904 C CA . ILE B 1 2 ? -10.727 -12.172 -6.766 1 95.19 2 ILE B CA 1
ATOM 905 C C . ILE B 1 2 ? -11.875 -11.164 -6.809 1 95.19 2 ILE B C 1
ATOM 907 O O . ILE B 1 2 ? -11.898 -10.281 -7.668 1 95.19 2 ILE B O 1
ATOM 911 N N . ASN B 1 3 ? -12.844 -11.312 -5.992 1 97.94 3 ASN B N 1
ATOM 912 C CA . ASN B 1 3 ? -13.922 -10.344 -5.82 1 97.94 3 ASN B CA 1
ATOM 913 C C . ASN B 1 3 ? -13.75 -9.531 -4.543 1 97.94 3 ASN B C 1
ATOM 915 O O . ASN B 1 3 ? -13.641 -10.094 -3.451 1 97.94 3 ASN B O 1
ATOM 919 N N . VAL B 1 4 ? -13.758 -8.211 -4.676 1 98.75 4 VAL B N 1
ATOM 920 C CA . VAL B 1 4 ? -13.508 -7.332 -3.539 1 98.75 4 VAL B CA 1
ATOM 921 C C . VAL B 1 4 ? -14.648 -6.336 -3.398 1 98.75 4 VAL B C 1
ATOM 923 O O . VAL B 1 4 ? -14.984 -5.625 -4.348 1 98.75 4 VAL B O 1
ATOM 926 N N . LEU B 1 5 ? -15.234 -6.316 -2.242 1 98.81 5 LEU B N 1
ATOM 927 C CA . LEU B 1 5 ? -16.172 -5.27 -1.834 1 98.81 5 LEU B CA 1
ATOM 928 C C . LEU B 1 5 ? -15.539 -4.355 -0.791 1 98.81 5 LEU B C 1
ATOM 930 O O . LEU B 1 5 ? -15.062 -4.824 0.248 1 98.81 5 LEU B O 1
ATOM 934 N N . ILE B 1 6 ? -15.531 -3.08 -1.082 1 98.88 6 ILE B N 1
ATOM 935 C CA . ILE B 1 6 ? -15.062 -2.09 -0.118 1 98.88 6 ILE B CA 1
ATOM 936 C C . ILE B 1 6 ? -16.172 -1.076 0.159 1 98.88 6 ILE B C 1
ATOM 938 O O . ILE B 1 6 ? -16.719 -0.479 -0.769 1 98.88 6 ILE B O 1
ATOM 942 N N . LYS B 1 7 ? -16.453 -0.913 1.434 1 98.75 7 LYS B N 1
ATOM 943 C CA . LYS B 1 7 ? -17.375 0.147 1.856 1 98.75 7 LYS B CA 1
ATOM 944 C C . LYS B 1 7 ? -16.625 1.266 2.572 1 98.75 7 LYS B C 1
ATOM 946 O O . LYS B 1 7 ? -15.766 1.003 3.42 1 98.75 7 LYS B O 1
ATOM 951 N N . THR B 1 8 ? -16.984 2.502 2.188 1 98.44 8 THR B N 1
ATOM 952 C CA . THR B 1 8 ? -16.344 3.662 2.797 1 98.44 8 THR B CA 1
ATOM 953 C C . THR B 1 8 ? -17.391 4.598 3.408 1 98.44 8 THR B C 1
ATOM 955 O O . THR B 1 8 ? -18.562 4.559 3.033 1 98.44 8 THR B O 1
ATOM 958 N N . HIS B 1 9 ? -16.938 5.293 4.438 1 97.38 9 HIS B N 1
ATOM 959 C CA . HIS B 1 9 ? -17.641 6.449 4.992 1 97.38 9 HIS B CA 1
ATOM 960 C C . HIS B 1 9 ? -16.734 7.68 5 1 97.38 9 HIS B C 1
ATOM 962 O O . HIS B 1 9 ? -15.695 7.691 5.652 1 97.38 9 HIS B O 1
ATOM 968 N N . ASN B 1 10 ? -17.156 8.766 4.301 1 95.12 10 ASN B N 1
ATOM 969 C CA . ASN B 1 10 ? -16.297 9.922 4.098 1 95.12 10 ASN B CA 1
ATOM 970 C C . ASN B 1 10 ? -14.93 9.516 3.561 1 95.12 10 ASN B C 1
ATOM 972 O O . ASN B 1 10 ? -13.898 9.961 4.074 1 95.12 10 ASN B O 1
ATOM 976 N N . ASP B 1 11 ? -14.922 8.516 2.619 1 96.19 11 ASP B N 1
ATOM 977 C CA . ASP B 1 11 ? -13.75 8.047 1.883 1 96.19 11 ASP B CA 1
ATOM 978 C C . ASP B 1 11 ? -12.828 7.223 2.781 1 96.19 11 ASP B C 1
ATOM 980 O O . ASP B 1 11 ? -11.719 6.859 2.377 1 96.19 11 ASP B O 1
ATOM 984 N N . ILE B 1 12 ? -13.281 6.996 3.979 1 98.19 12 ILE B N 1
ATOM 985 C CA . ILE B 1 12 ? -12.539 6.141 4.895 1 98.19 12 ILE B CA 1
ATOM 986 C C . ILE B 1 12 ? -13.109 4.723 4.855 1 98.19 12 ILE B C 1
ATOM 988 O O . ILE B 1 12 ? -14.328 4.531 4.973 1 98.19 12 ILE B O 1
ATOM 992 N N . ILE B 1 13 ? -12.297 3.76 4.676 1 98.62 13 ILE B N 1
ATOM 993 C CA . ILE B 1 13 ? -12.711 2.363 4.582 1 98.62 13 ILE B CA 1
ATOM 994 C C . ILE B 1 13 ? -13.227 1.887 5.938 1 98.62 13 ILE B C 1
ATOM 996 O O . ILE B 1 13 ? -12.523 1.971 6.945 1 98.62 13 ILE B O 1
ATOM 1000 N N . ILE B 1 14 ? -14.391 1.321 5.93 1 98.56 14 ILE B N 1
ATOM 1001 C CA . ILE B 1 14 ? -14.953 0.838 7.184 1 98.56 14 ILE B CA 1
ATOM 1002 C C . ILE B 1 14 ? -15.258 -0.654 7.074 1 98.56 14 ILE B C 1
ATOM 1004 O O . ILE B 1 14 ? -15.516 -1.319 8.078 1 98.56 14 ILE B O 1
ATOM 1008 N N . TYR B 1 15 ? -15.258 -1.192 5.855 1 98.69 15 TYR B N 1
ATOM 1009 C CA . TYR B 1 15 ? -15.57 -2.596 5.613 1 98.69 15 TYR B CA 1
ATOM 1010 C C . TYR B 1 15 ? -14.875 -3.098 4.352 1 98.69 15 TYR B C 1
ATOM 1012 O O . TYR B 1 15 ? -14.781 -2.375 3.355 1 98.69 15 TYR B O 1
ATOM 1020 N N . ILE B 1 16 ? -14.367 -4.344 4.367 1 98.88 16 ILE B N 1
ATOM 1021 C CA . ILE B 1 16 ? -13.812 -5.031 3.205 1 98.88 16 ILE B CA 1
ATOM 1022 C C . ILE B 1 16 ? -14.266 -6.488 3.203 1 98.88 16 ILE B C 1
ATOM 1024 O O . ILE B 1 16 ? -14.203 -7.164 4.234 1 98.88 16 ILE B O 1
ATOM 1028 N N . LEU B 1 17 ? -14.703 -6.949 2.068 1 98.69 17 LEU B N 1
ATOM 1029 C CA . LEU B 1 17 ? -14.93 -8.367 1.812 1 98.69 17 LEU B CA 1
ATOM 1030 C C . LEU B 1 17 ? -14.188 -8.82 0.557 1 98.69 17 LEU B C 1
ATOM 1032 O O . LEU B 1 17 ? -14.414 -8.281 -0.529 1 98.69 17 LEU B O 1
ATOM 1036 N N . ALA B 1 18 ? -13.336 -9.719 0.769 1 97.94 18 ALA B N 1
ATOM 1037 C CA . ALA B 1 18 ? -12.562 -10.242 -0.352 1 97.94 18 ALA B CA 1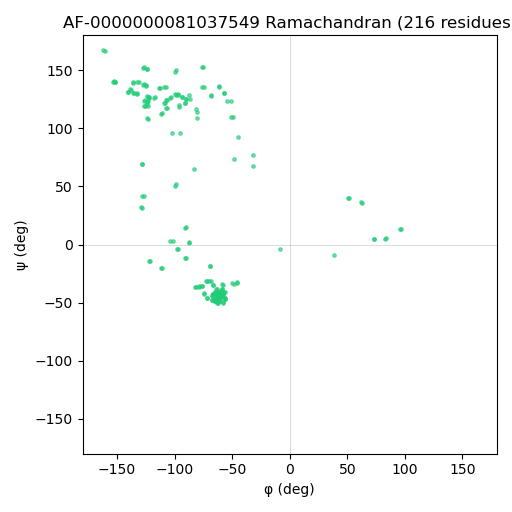
ATOM 1038 C C . ALA B 1 18 ? -12.695 -11.758 -0.455 1 97.94 18 ALA B C 1
ATOM 1040 O O . ALA B 1 18 ? -12.609 -12.469 0.552 1 97.94 18 ALA B O 1
ATOM 1041 N N . ASN B 1 19 ? -12.867 -12.227 -1.697 1 96 19 ASN B N 1
ATOM 1042 C CA . ASN B 1 19 ? -12.992 -13.656 -1.958 1 96 19 ASN B CA 1
ATOM 1043 C C . ASN B 1 19 ? -12.172 -14.078 -3.176 1 96 19 ASN B C 1
ATOM 1045 O O . ASN B 1 19 ? -12.078 -13.344 -4.156 1 96 19 ASN B O 1
ATOM 1049 N N . GLY B 1 20 ? -11.484 -15.328 -3.008 1 91.62 20 GLY B N 1
ATOM 1050 C CA . GLY B 1 20 ? -10.867 -15.922 -4.184 1 91.62 20 GLY B CA 1
ATOM 1051 C C . GLY B 1 20 ? -9.391 -15.602 -4.309 1 91.62 20 GLY B C 1
ATOM 1052 O O . GLY B 1 20 ? -8.789 -15.828 -5.359 1 91.62 20 GLY B O 1
ATOM 1053 N N . HIS B 1 21 ? -8.859 -15.102 -3.264 1 82.31 21 HIS B N 1
ATOM 1054 C CA . HIS B 1 21 ? -7.488 -14.625 -3.393 1 82.31 21 HIS B CA 1
ATOM 1055 C C . HIS B 1 21 ? -6.492 -15.727 -3.057 1 82.31 21 HIS B C 1
ATOM 1057 O O . HIS B 1 21 ? -5.285 -15.562 -3.25 1 82.31 21 HIS B O 1
ATOM 1063 N N . ALA B 1 22 ? -6.914 -16.797 -2.508 1 75.94 22 ALA B N 1
ATOM 1064 C CA . ALA B 1 22 ? -6.02 -17.938 -2.254 1 75.94 22 ALA B CA 1
ATOM 1065 C C . ALA B 1 22 ? -6.168 -19 -3.328 1 75.94 22 ALA B C 1
ATOM 1067 O O . ALA B 1 22 ? -6.852 -20.016 -3.119 1 75.94 22 ALA B O 1
ATOM 1068 N N . ARG B 1 23 ? -6.066 -18.641 -4.68 1 63.62 23 ARG B N 1
ATOM 1069 C CA . ARG B 1 23 ? -6.328 -19.688 -5.672 1 63.62 23 ARG B CA 1
ATOM 1070 C C . ARG B 1 23 ? -5.457 -20.906 -5.422 1 63.62 23 ARG B C 1
ATOM 1072 O O . ARG B 1 23 ? -4.332 -20.797 -4.938 1 63.62 23 ARG B O 1
ATOM 1079 N N . GLY B 1 24 ? -6.129 -22.094 -5.258 1 51.88 24 GLY B N 1
ATOM 1080 C CA . GLY B 1 24 ? -5.645 -23.422 -4.953 1 51.88 24 GLY B CA 1
ATOM 1081 C C . GLY B 1 24 ? -4.508 -23.875 -5.855 1 51.88 24 GLY B C 1
ATOM 1082 O O . GLY B 1 24 ? -3.863 -24.891 -5.594 1 51.88 24 GLY B O 1
ATOM 1083 N N . ASN B 1 25 ? -4.52 -23.469 -7.039 1 47.16 25 ASN B N 1
ATOM 1084 C CA . ASN B 1 25 ? -3.711 -24.312 -7.926 1 47.16 25 ASN B CA 1
ATOM 1085 C C . ASN B 1 25 ? -2.234 -23.922 -7.855 1 47.16 25 ASN B C 1
ATOM 1087 O O . ASN B 1 25 ? -1.438 -24.359 -8.695 1 47.16 25 ASN B O 1
ATOM 1091 N N . ASN B 1 26 ? -1.595 -24.078 -6.789 1 48.22 26 ASN B N 1
ATOM 1092 C CA . ASN B 1 26 ? -0.16 -24 -6.535 1 48.22 26 ASN B CA 1
ATOM 1093 C C . ASN B 1 26 ? 0.493 -22.875 -7.332 1 48.22 26 ASN B C 1
ATOM 1095 O O . ASN B 1 26 ? 1.719 -22.75 -7.34 1 48.22 26 ASN B O 1
ATOM 1099 N N . TYR B 1 27 ? -0.19 -22.219 -8.281 1 52.62 27 TYR B N 1
ATOM 1100 C CA . TYR B 1 27 ? 0.515 -21.172 -9.023 1 52.62 27 TYR B CA 1
ATOM 1101 C C . TYR B 1 27 ? 0.254 -19.797 -8.414 1 52.62 27 TYR B C 1
ATOM 1103 O O . TYR B 1 27 ? -0.891 -19.344 -8.359 1 52.62 27 TYR B O 1
ATOM 1111 N N . VAL B 1 28 ? 1.249 -19.609 -7.645 1 59.38 28 VAL B N 1
ATOM 1112 C CA . VAL B 1 28 ? 1.174 -18.234 -7.148 1 59.38 28 VAL B CA 1
ATOM 1113 C C . VAL B 1 28 ? 1 -17.266 -8.32 1 59.38 28 VAL B C 1
ATOM 1115 O O . VAL B 1 28 ? 1.82 -17.25 -9.234 1 59.38 28 VAL B O 1
ATOM 1118 N N . ASN B 1 29 ? -0.266 -16.688 -8.352 1 83.75 29 ASN B N 1
ATOM 1119 C CA . ASN B 1 29 ? -0.651 -15.703 -9.352 1 83.75 29 ASN B CA 1
ATOM 1120 C C . ASN B 1 29 ? -0.285 -14.289 -8.906 1 83.75 29 ASN B C 1
ATOM 1122 O O . ASN B 1 29 ? -0.338 -13.977 -7.715 1 83.75 29 ASN B O 1
ATOM 1126 N N . ILE B 1 30 ? 0.406 -13.539 -9.75 1 87.94 30 ILE B N 1
ATOM 1127 C CA . ILE B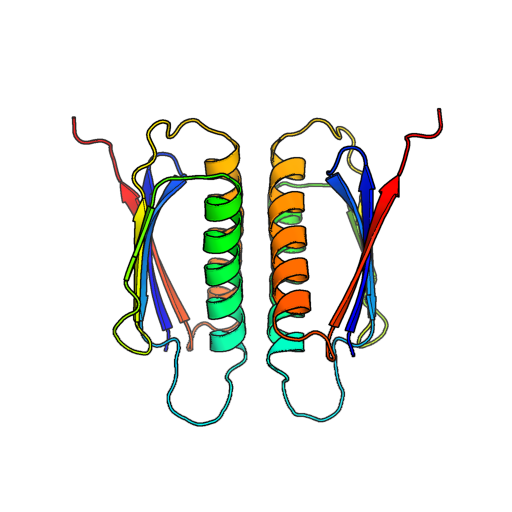 1 30 ? 0.871 -12.172 -9.516 1 87.94 30 ILE B CA 1
ATOM 1128 C C . ILE B 1 30 ? -0.263 -11.336 -8.922 1 87.94 30 ILE B C 1
ATOM 1130 O O . ILE B 1 30 ? -0.035 -10.5 -8.039 1 87.94 30 ILE B O 1
ATOM 1134 N N . VAL B 1 31 ? -1.482 -11.617 -9.289 1 93.31 31 VAL B N 1
ATOM 1135 C CA . VAL B 1 31 ? -2.623 -10.836 -8.828 1 93.31 31 VAL B CA 1
ATOM 1136 C C . VAL B 1 31 ? -2.934 -11.18 -7.375 1 93.31 31 VAL B C 1
ATOM 1138 O O . VAL B 1 31 ? -3.094 -10.281 -6.543 1 93.31 31 VAL B O 1
ATOM 1141 N N . CYS B 1 32 ? -2.904 -12.414 -6.988 1 92.56 32 CYS B N 1
ATOM 1142 C CA . CYS B 1 32 ? -3.201 -12.859 -5.629 1 92.56 32 CYS B CA 1
ATOM 1143 C C . CYS B 1 32 ? -2.137 -12.375 -4.652 1 92.56 32 CYS B C 1
ATOM 1145 O O . CYS B 1 32 ? -2.459 -11.891 -3.568 1 92.56 32 CYS B O 1
ATOM 1147 N N . SER B 1 33 ? -0.888 -12.586 -5.047 1 92.81 33 SER B N 1
ATOM 1148 C CA . SER B 1 33 ? 0.19 -12.164 -4.156 1 92.81 33 SER B CA 1
ATOM 1149 C C . SER B 1 33 ? 0.171 -10.656 -3.938 1 92.81 33 SER B C 1
ATOM 1151 O O . SER B 1 33 ? 0.347 -10.188 -2.812 1 92.81 33 SER B O 1
ATOM 1153 N N . SER B 1 34 ? -0.059 -9.906 -5.035 1 95.31 34 SER B N 1
ATOM 1154 C CA . SER B 1 34 ? -0.104 -8.453 -4.965 1 95.31 34 SER B CA 1
ATOM 1155 C C . SER B 1 34 ? -1.259 -7.977 -4.09 1 95.31 34 SER B C 1
ATOM 1157 O O . SER B 1 34 ? -1.056 -7.199 -3.154 1 95.31 34 SER B O 1
ATOM 1159 N N . PHE B 1 35 ? -2.438 -8.5 -4.312 1 97 35 PHE B N 1
ATOM 1160 C CA . PHE B 1 35 ? -3.631 -8.094 -3.576 1 97 35 PHE B CA 1
ATOM 1161 C C . PHE B 1 35 ? -3.508 -8.469 -2.104 1 97 35 PHE B C 1
ATOM 1163 O O . PHE B 1 35 ? -3.771 -7.641 -1.228 1 97 35 PHE B O 1
ATOM 1170 N N . SER B 1 36 ? -3.119 -9.703 -1.846 1 95.69 36 SER B N 1
ATOM 1171 C CA . SER B 1 36 ? -2.982 -10.164 -0.467 1 95.69 36 SER B CA 1
ATOM 1172 C C . SER B 1 36 ? -1.981 -9.305 0.302 1 95.69 36 SER B C 1
ATOM 1174 O O . SER B 1 36 ? -2.209 -8.969 1.466 1 95.69 36 SER B O 1
ATOM 1176 N N . PHE B 1 37 ? -0.977 -8.945 -0.344 1 97.25 37 PHE B N 1
ATOM 1177 C CA . PHE B 1 37 ? 0.082 -8.219 0.348 1 97.25 37 PHE B CA 1
ATOM 1178 C C . PHE B 1 37 ? -0.363 -6.801 0.682 1 97.25 37 PHE B C 1
ATOM 1180 O O . PHE B 1 37 ? -0.149 -6.324 1.798 1 97.25 37 PHE B O 1
ATOM 1187 N N . ILE B 1 38 ? -0.989 -6.074 -0.303 1 98.75 38 ILE B N 1
ATOM 1188 C CA . ILE B 1 38 ? -1.366 -4.695 -0.023 1 98.75 38 ILE B CA 1
ATOM 1189 C C . ILE B 1 38 ? -2.453 -4.664 1.049 1 98.75 38 ILE B C 1
ATOM 1191 O O . ILE B 1 38 ? -2.48 -3.762 1.89 1 98.75 38 ILE B O 1
ATOM 1195 N N . LEU B 1 39 ? -3.322 -5.633 1.044 1 98.56 39 LEU B N 1
ATOM 1196 C CA . LEU B 1 39 ? -4.348 -5.734 2.076 1 98.56 39 LEU B CA 1
ATOM 1197 C C . LEU B 1 39 ? -3.721 -5.988 3.443 1 98.56 39 LEU B C 1
ATOM 1199 O O . LEU B 1 39 ? -4.07 -5.324 4.422 1 98.56 39 LEU B O 1
ATOM 1203 N N . ARG B 1 40 ? -2.795 -6.891 3.48 1 97.81 40 ARG B N 1
ATOM 1204 C CA . ARG B 1 40 ? -2.135 -7.18 4.75 1 97.81 40 ARG B CA 1
ATOM 1205 C C . ARG B 1 40 ? -1.367 -5.961 5.254 1 97.81 40 ARG B C 1
ATOM 1207 O O . ARG B 1 40 ? -1.302 -5.723 6.461 1 97.81 40 ARG B O 1
ATOM 1214 N N . THR B 1 41 ? -0.739 -5.227 4.379 1 98.81 41 THR B N 1
ATOM 1215 C CA . THR B 1 41 ? -0.034 -4.008 4.766 1 98.81 41 THR B CA 1
ATOM 1216 C C . THR B 1 41 ? -1.004 -2.984 5.348 1 98.81 41 THR B C 1
ATOM 1218 O O . THR B 1 41 ? -0.705 -2.342 6.359 1 98.81 41 THR B O 1
ATOM 1221 N N . PHE B 1 42 ? -2.172 -2.859 4.738 1 98.88 42 PHE B N 1
ATOM 1222 C CA . PHE B 1 42 ? -3.213 -1.979 5.254 1 98.88 42 PHE B CA 1
ATOM 1223 C C . PHE B 1 42 ? -3.562 -2.338 6.691 1 98.88 42 PHE B C 1
ATOM 1225 O O . PHE B 1 42 ? -3.598 -1.468 7.562 1 98.88 42 PHE B O 1
ATOM 1232 N N . LEU B 1 43 ? -3.736 -3.584 6.926 1 98.81 43 LEU B N 1
ATOM 1233 C CA . LEU B 1 43 ? -4.059 -4.047 8.273 1 98.81 43 LEU B CA 1
ATOM 1234 C C . LEU B 1 43 ? -2.9 -3.781 9.227 1 98.81 43 LEU B C 1
ATOM 1236 O O . LEU B 1 43 ? -3.115 -3.393 10.375 1 98.81 43 LEU B O 1
ATOM 1240 N N . SER B 1 44 ? -1.695 -4.008 8.766 1 98.81 44 SER B N 1
ATOM 1241 C CA . SER B 1 44 ? -0.498 -3.797 9.57 1 98.81 44 SER B CA 1
ATOM 1242 C C . SER B 1 44 ? -0.362 -2.336 9.992 1 98.81 44 SER B C 1
ATOM 1244 O O . SER B 1 44 ? -0.052 -2.043 11.148 1 98.81 44 SER B O 1
ATOM 1246 N N . VAL B 1 45 ? -0.617 -1.393 9.102 1 98.69 45 VAL B N 1
ATOM 1247 C CA . VAL B 1 45 ? -0.509 0.027 9.422 1 98.69 45 VAL B CA 1
ATOM 1248 C C . VAL B 1 45 ? -1.585 0.413 10.438 1 98.69 45 VAL B C 1
ATOM 1250 O O . VAL B 1 45 ? -1.32 1.167 11.375 1 98.69 45 VAL B O 1
ATOM 1253 N N . LEU B 1 46 ? -2.781 -0.062 10.273 1 98.5 46 LEU B N 1
ATOM 1254 C CA . LEU B 1 46 ? -3.85 0.213 11.234 1 98.5 46 LEU B CA 1
ATOM 1255 C C . LEU B 1 46 ? -3.484 -0.303 12.617 1 98.5 46 LEU B C 1
ATOM 1257 O O . LEU B 1 46 ? -3.752 0.362 13.625 1 98.5 46 LEU B O 1
ATOM 1261 N N . ASP B 1 47 ? -2.906 -1.509 12.625 1 98.25 47 ASP B N 1
ATOM 1262 C CA . ASP B 1 47 ? -2.479 -2.09 13.898 1 98.25 47 ASP B CA 1
ATOM 1263 C C . ASP B 1 47 ? -1.408 -1.229 14.562 1 98.25 47 ASP B C 1
ATOM 1265 O O . ASP B 1 47 ? -1.469 -0.977 15.766 1 98.25 47 ASP B O 1
ATOM 1269 N N . CYS B 1 48 ? -0.477 -0.822 13.82 1 97.69 48 CYS B N 1
ATOM 1270 C CA . CYS B 1 48 ? 0.595 0.023 14.336 1 97.69 48 CYS B CA 1
ATOM 1271 C C . CYS B 1 48 ? 0.037 1.308 14.93 1 97.69 48 CYS B C 1
ATOM 1273 O O . CYS B 1 48 ? 0.56 1.812 15.93 1 97.69 48 CYS B O 1
ATOM 1275 N N . GLU B 1 49 ? -1.022 1.773 14.32 1 97 49 GLU B N 1
ATOM 1276 C CA . GLU B 1 49 ? -1.647 3.012 14.781 1 97 49 GLU B CA 1
ATOM 1277 C C . GLU B 1 49 ? -2.666 2.742 15.883 1 97 49 GLU B C 1
ATOM 1279 O O . GLU B 1 49 ? -3.373 3.654 16.312 1 97 49 GLU B O 1
ATOM 1284 N N . LYS B 1 50 ? -2.814 1.538 16.281 1 96.56 50 LYS B N 1
ATOM 1285 C CA . LYS B 1 50 ? -3.689 1.093 17.359 1 96.56 50 LYS B CA 1
ATOM 1286 C C . LYS B 1 50 ? -5.152 1.402 17.047 1 96.56 50 LYS B C 1
ATOM 1288 O O . LYS B 1 50 ? -5.906 1.814 17.922 1 96.56 50 LYS B O 1
ATOM 1293 N N . GLU B 1 51 ? -5.422 1.269 15.828 1 97.25 51 GLU B N 1
ATOM 1294 C CA . GLU B 1 51 ? -6.82 1.414 15.43 1 97.25 51 GLU B CA 1
ATOM 1295 C C . GLU B 1 51 ? -7.629 0.174 15.797 1 97.25 51 GLU B C 1
ATOM 1297 O O . GLU B 1 51 ? -7.094 -0.936 15.828 1 97.25 51 GLU B O 1
ATOM 1302 N N . ASP B 1 52 ? -8.922 0.444 15.992 1 97.38 52 ASP B N 1
ATOM 1303 C CA . ASP B 1 52 ? -9.812 -0.637 16.406 1 97.38 52 ASP B CA 1
ATOM 1304 C C . ASP B 1 52 ? -10.539 -1.24 15.203 1 97.38 52 ASP B C 1
ATOM 1306 O O . ASP B 1 52 ? -11.312 -0.556 14.531 1 97.38 52 ASP B O 1
ATOM 1310 N N . PHE B 1 53 ? -10.312 -2.57 14.984 1 98.31 53 PHE B N 1
ATOM 1311 C CA . PHE B 1 53 ? -10.945 -3.291 13.891 1 98.31 53 PHE B CA 1
ATOM 1312 C C . PHE B 1 53 ? -10.891 -4.793 14.125 1 98.31 53 PHE B C 1
ATOM 1314 O O . PHE B 1 53 ? -10.156 -5.266 15 1 98.31 53 PHE B O 1
ATOM 1321 N N . THR B 1 54 ? -11.648 -5.547 13.352 1 98.44 54 THR B N 1
ATOM 1322 C CA . THR B 1 54 ? -11.602 -7.004 13.359 1 98.44 54 THR B CA 1
ATOM 1323 C C . THR B 1 54 ? -11.406 -7.547 11.945 1 98.44 54 THR B C 1
ATOM 1325 O O . THR B 1 54 ? -11.719 -6.867 10.961 1 98.44 54 THR B O 1
ATOM 1328 N N . VAL B 1 55 ? -10.82 -8.672 11.867 1 98.38 55 VAL B N 1
ATOM 1329 C CA . VAL B 1 55 ? -10.625 -9.391 10.609 1 98.38 55 VAL B CA 1
ATOM 1330 C C . VAL B 1 55 ? -11.023 -10.859 10.789 1 98.38 55 VAL B C 1
ATOM 1332 O O . VAL B 1 55 ? -10.648 -11.492 11.773 1 98.38 55 VAL B O 1
ATOM 1335 N N . ASP B 1 56 ? -11.836 -11.312 9.883 1 98 56 ASP B N 1
ATOM 1336 C CA . ASP B 1 56 ? -12.164 -12.734 9.797 1 98 56 ASP B CA 1
ATOM 1337 C C . ASP B 1 56 ? -11.562 -13.359 8.531 1 98 56 ASP B C 1
ATOM 1339 O O . ASP B 1 56 ? -11.938 -12.992 7.418 1 98 56 ASP B O 1
ATOM 1343 N N . ASN B 1 57 ? -10.672 -14.195 8.68 1 93.69 57 ASN B N 1
ATOM 1344 C CA . ASN B 1 57 ? -10.039 -14.914 7.582 1 93.69 57 ASN B CA 1
ATOM 1345 C C . ASN B 1 57 ? -10.031 -16.422 7.824 1 93.69 57 ASN B C 1
ATOM 1347 O O . ASN B 1 57 ? -9.078 -17.109 7.457 1 93.69 57 ASN B O 1
ATOM 1351 N N . SER B 1 58 ? -11.008 -16.875 8.461 1 93.81 58 SER B N 1
ATOM 1352 C CA . SER B 1 58 ? -11.094 -18.281 8.867 1 93.81 58 SER B CA 1
ATOM 1353 C C . SER B 1 58 ? -11.305 -19.188 7.656 1 93.81 58 SER B C 1
ATOM 1355 O O . SER B 1 58 ? -10.883 -20.344 7.668 1 93.81 58 SER B O 1
ATOM 1357 N N . LEU B 1 59 ? -11.984 -18.688 6.633 1 91.19 59 LEU B N 1
ATOM 1358 C CA . LEU B 1 59 ? -12.18 -19.438 5.398 1 91.19 59 LEU B CA 1
ATOM 1359 C C . LEU B 1 59 ? -11.102 -19.094 4.379 1 91.19 59 LEU B C 1
ATOM 1361 O O . LEU B 1 59 ? -10.852 -17.922 4.102 1 91.19 59 LEU B O 1
ATOM 1365 N N . ARG B 1 60 ? -10.461 -20.141 3.877 1 87.88 60 ARG B N 1
ATOM 1366 C CA . ARG B 1 60 ? -9.391 -19.922 2.906 1 87.88 60 ARG B CA 1
ATOM 1367 C C . ARG B 1 60 ? -9.906 -19.141 1.697 1 87.88 60 ARG B C 1
ATOM 1369 O O . ARG B 1 60 ? -10.938 -19.5 1.12 1 87.88 60 ARG B O 1
ATOM 1376 N N . GLY B 1 61 ? -9.148 -18.125 1.402 1 90.44 61 GLY B N 1
ATOM 1377 C CA . GLY B 1 61 ? -9.5 -17.359 0.215 1 90.44 61 GLY B CA 1
ATOM 1378 C C . GLY B 1 61 ? -10.57 -16.328 0.471 1 90.44 61 GLY B C 1
ATOM 1379 O O . GLY B 1 61 ? -11.055 -15.68 -0.462 1 90.44 61 GLY B O 1
ATOM 1380 N N . CYS B 1 62 ? -10.906 -16.234 1.729 1 94.5 62 CYS B N 1
ATOM 1381 C CA . CYS B 1 62 ? -11.898 -15.234 2.109 1 94.5 62 CYS B CA 1
ATOM 1382 C C . CYS B 1 62 ? -11.383 -14.359 3.244 1 94.5 62 CYS B C 1
ATOM 1384 O O . CYS B 1 62 ? -10.758 -14.859 4.184 1 94.5 62 CYS B O 1
ATOM 1386 N N . LEU B 1 63 ? -11.617 -13.07 3.16 1 97.31 63 LEU B N 1
ATOM 1387 C CA . LEU B 1 63 ? -11.258 -12.133 4.215 1 97.31 63 LEU B CA 1
ATOM 1388 C C . LEU B 1 63 ? -12.344 -11.078 4.398 1 97.31 63 LEU B C 1
ATOM 1390 O O . LEU B 1 63 ? -12.836 -10.516 3.422 1 97.31 63 LEU B O 1
ATOM 1394 N N . GLU B 1 64 ? -12.711 -10.898 5.652 1 98.56 64 GLU B N 1
ATOM 1395 C CA . GLU B 1 64 ? -13.68 -9.867 6.012 1 98.56 64 GLU B CA 1
ATOM 1396 C C . GLU B 1 64 ? -13.102 -8.914 7.055 1 98.56 64 GLU B C 1
ATOM 1398 O O . GLU B 1 64 ? -12.68 -9.344 8.133 1 98.56 64 GLU B O 1
ATOM 1403 N N . PHE B 1 65 ? -13.055 -7.668 6.785 1 98.81 65 PHE B N 1
ATOM 1404 C CA . PHE B 1 65 ? -12.555 -6.602 7.641 1 98.81 65 PHE B CA 1
ATOM 1405 C C . PHE B 1 65 ? -13.68 -5.676 8.07 1 98.81 65 PHE B C 1
ATOM 1407 O O . PHE B 1 65 ? -14.531 -5.305 7.262 1 98.81 65 PHE B O 1
ATOM 1414 N N . GLU B 1 66 ? -13.711 -5.328 9.352 1 98.69 66 GLU B N 1
ATOM 1415 C CA . GLU B 1 66 ? -14.648 -4.355 9.898 1 98.69 66 GLU B CA 1
ATOM 1416 C C . GLU B 1 66 ? -13.945 -3.389 10.852 1 98.69 66 GLU B C 1
ATOM 1418 O O . GLU B 1 66 ? -13.273 -3.814 11.789 1 98.69 66 GLU B O 1
ATOM 1423 N N . ALA B 1 67 ? -14.203 -2.111 10.617 1 98.12 67 ALA B N 1
ATOM 1424 C CA . ALA B 1 67 ? -13.594 -1.074 11.445 1 98.12 67 ALA B CA 1
ATOM 1425 C C . ALA B 1 67 ? -14.562 -0.588 12.523 1 98.12 67 ALA B C 1
ATOM 1427 O O . ALA B 1 67 ? -15.773 -0.562 12.305 1 98.12 67 ALA B O 1
ATOM 1428 N N . PHE B 1 68 ? -13.961 -0.158 13.664 1 97.56 68 PHE B N 1
ATOM 1429 C CA . PHE B 1 68 ? -14.711 0.447 14.758 1 97.56 68 PHE B CA 1
ATOM 1430 C C . PHE B 1 68 ? -14.094 1.784 15.156 1 97.56 68 PHE B C 1
ATOM 1432 O O . PHE B 1 68 ? -13.961 2.082 16.344 1 97.56 68 PHE B O 1
ATOM 1439 N N . PHE B 1 69 ? -13.719 2.508 14.195 1 94.88 69 PHE B N 1
ATOM 1440 C CA . PHE B 1 69 ? -13.039 3.783 14.398 1 94.88 69 PHE B CA 1
ATOM 1441 C C . PHE B 1 69 ? -13.938 4.754 15.156 1 94.88 69 PHE B C 1
ATOM 1443 O O . PHE B 1 69 ? -15.117 4.906 14.828 1 94.88 69 PHE B O 1
ATOM 1450 N N . GLU B 1 70 ? -13.367 5.41 16.078 1 90.38 70 GLU B N 1
ATOM 1451 C CA . GLU B 1 70 ? -14.117 6.391 16.859 1 90.38 70 GLU B CA 1
ATOM 1452 C C . GLU B 1 70 ? -14.203 7.727 16.125 1 90.38 70 GLU B C 1
ATOM 1454 O O . GLU B 1 70 ? -15.203 8.438 16.234 1 90.38 70 GLU B O 1
ATOM 1459 N N . ASP B 1 71 ? -13.203 8.07 15.469 1 90.56 71 ASP B N 1
ATOM 1460 C CA . ASP B 1 71 ? -13.109 9.344 14.766 1 90.56 71 ASP B CA 1
ATOM 1461 C C . ASP B 1 71 ? -12.812 9.133 13.281 1 90.56 71 ASP B C 1
ATOM 1463 O O . ASP B 1 71 ? -11.68 8.797 12.914 1 90.56 71 ASP B O 1
ATOM 1467 N N . LEU B 1 72 ? -13.797 9.398 12.445 1 86.06 72 LEU B N 1
ATOM 1468 C CA . LEU B 1 72 ? -13.664 9.227 11 1 86.06 72 LEU B CA 1
ATOM 1469 C C . LEU B 1 72 ? -13.18 10.516 10.344 1 86.06 72 LEU B C 1
ATOM 1471 O O . LEU B 1 72 ? -13.266 10.664 9.125 1 86.06 72 LEU B O 1
ATOM 1475 N N . GLY B 1 73 ? -12.695 11.422 11.125 1 86 73 GLY B N 1
ATOM 1476 C CA . GLY B 1 73 ? -12.102 12.641 10.609 1 86 73 GLY B CA 1
ATOM 1477 C C . GLY B 1 73 ? -10.586 12.609 10.609 1 86 73 GLY B C 1
ATOM 1478 O O . GLY B 1 73 ? -9.938 13.547 10.133 1 86 73 GLY B O 1
ATOM 1479 N N . ARG B 1 74 ? -10.086 11.586 10.977 1 92.69 74 ARG B N 1
ATOM 1480 C CA . ARG B 1 74 ? -8.633 11.5 11.102 1 92.69 74 ARG B CA 1
ATOM 1481 C C . ARG B 1 74 ? -7.973 11.367 9.734 1 92.69 74 ARG B C 1
ATOM 1483 O O . ARG B 1 74 ? -8.305 10.469 8.961 1 92.69 74 ARG B O 1
ATOM 1490 N N . GLN B 1 75 ? -6.969 12.07 9.547 1 94.81 75 GLN B N 1
ATOM 1491 C CA . GLN B 1 75 ? -6.312 12.172 8.25 1 94.81 75 GLN B CA 1
ATOM 1492 C C . GLN B 1 75 ? -5.543 10.891 7.922 1 94.81 75 GLN B C 1
ATOM 1494 O O . GLN B 1 75 ? -5.469 10.484 6.762 1 94.81 75 GLN B O 1
ATOM 1499 N N . ASN B 1 76 ? -5.055 10.266 8.953 1 97.38 76 ASN B N 1
ATOM 1500 C CA . ASN B 1 76 ? -4.332 9.016 8.719 1 97.38 76 ASN B CA 1
ATOM 1501 C C . ASN B 1 76 ? -5.23 7.965 8.07 1 97.38 76 ASN B C 1
ATOM 1503 O O . ASN B 1 76 ? -4.871 7.379 7.051 1 97.38 76 ASN B O 1
ATOM 1507 N N . LEU B 1 77 ? -6.398 7.836 8.586 1 98.12 77 LEU B N 1
ATOM 1508 C CA . LEU B 1 77 ? -7.344 6.855 8.062 1 98.12 77 LEU B CA 1
ATOM 1509 C C . LEU B 1 77 ? -7.719 7.176 6.617 1 98.12 77 LEU B C 1
ATOM 1511 O O . LEU B 1 77 ? -7.816 6.273 5.781 1 98.12 77 LEU B O 1
ATOM 1515 N N . PHE B 1 78 ? -7.938 8.406 6.355 1 98.19 78 PHE B N 1
ATOM 1516 C CA . PHE B 1 78 ? -8.281 8.859 5.016 1 98.19 78 PHE B CA 1
ATOM 1517 C C . PHE B 1 78 ? -7.199 8.477 4.016 1 98.19 78 PHE B C 1
ATOM 1519 O O . PHE B 1 78 ? -7.48 7.855 2.99 1 98.19 78 PHE B O 1
ATOM 1526 N N . TYR B 1 79 ? -5.996 8.758 4.301 1 98.5 79 TYR B N 1
ATOM 1527 C CA . TYR B 1 79 ? -4.91 8.562 3.348 1 98.5 79 TYR B CA 1
ATOM 1528 C C . TYR B 1 79 ? -4.539 7.09 3.23 1 98.5 79 TYR B C 1
ATOM 1530 O O . TYR B 1 79 ? -4.168 6.621 2.152 1 98.5 79 TYR B O 1
ATOM 1538 N N . TYR B 1 80 ? -4.586 6.312 4.316 1 98.81 80 TYR B N 1
ATOM 1539 C CA . TYR B 1 80 ? -4.398 4.871 4.219 1 98.81 80 TYR B CA 1
ATOM 1540 C C . TYR B 1 80 ? -5.465 4.238 3.338 1 98.81 80 TYR B C 1
ATOM 1542 O O . TYR B 1 80 ? -5.172 3.346 2.539 1 98.81 80 TYR B O 1
ATOM 1550 N N . SER B 1 81 ? -6.684 4.703 3.506 1 98.81 81 SER B N 1
ATOM 1551 C CA . SER B 1 81 ? -7.781 4.219 2.674 1 98.81 81 SER B CA 1
ATOM 1552 C C . SER B 1 81 ? -7.531 4.52 1.199 1 98.81 81 SER B C 1
ATOM 1554 O O . SER B 1 81 ? -7.68 3.643 0.346 1 98.81 81 SER B O 1
ATOM 1556 N N . LYS B 1 82 ? -7.18 5.727 0.933 1 98.69 82 LYS B N 1
ATOM 1557 C CA . LYS B 1 82 ? -6.887 6.141 -0.436 1 98.69 82 LYS B CA 1
ATOM 1558 C C . LYS B 1 82 ? -5.789 5.273 -1.051 1 98.69 82 LYS B C 1
ATOM 1560 O O . LYS B 1 82 ? -5.883 4.883 -2.215 1 98.69 82 LYS B O 1
ATOM 1565 N N . PHE B 1 83 ? -4.754 4.945 -0.292 1 98.88 83 PHE B N 1
ATOM 1566 C CA . PHE B 1 83 ? -3.637 4.129 -0.75 1 98.88 83 PHE B CA 1
ATOM 1567 C C . PHE B 1 83 ? -4.105 2.73 -1.129 1 98.88 83 PHE B C 1
ATOM 1569 O O . PHE B 1 83 ? -3.834 2.258 -2.234 1 98.88 83 PHE B O 1
ATOM 1576 N N . LEU B 1 84 ? -4.859 2.051 -0.271 1 98.94 84 LEU B N 1
ATOM 1577 C CA . LEU B 1 84 ? -5.352 0.706 -0.545 1 98.94 84 LEU B CA 1
ATOM 1578 C C . LEU B 1 84 ? -6.281 0.702 -1.752 1 98.94 84 LEU B C 1
ATOM 1580 O O . LEU B 1 84 ? -6.145 -0.136 -2.646 1 98.94 84 LEU B O 1
ATOM 1584 N N . ILE B 1 85 ? -7.188 1.662 -1.761 1 98.94 85 ILE B N 1
ATOM 1585 C CA . ILE B 1 85 ? -8.172 1.71 -2.838 1 98.94 85 ILE B CA 1
ATOM 1586 C C . ILE B 1 85 ? -7.465 1.916 -4.176 1 98.94 85 ILE B C 1
ATOM 1588 O O . ILE B 1 85 ? -7.793 1.259 -5.164 1 98.94 85 ILE B O 1
ATOM 1592 N N . GLN B 1 86 ? -6.527 2.803 -4.211 1 98.88 86 GLN B N 1
ATOM 1593 C CA . GLN B 1 86 ? -5.77 3.014 -5.438 1 98.88 86 GLN B CA 1
ATOM 1594 C C . GLN B 1 86 ? -5.062 1.732 -5.875 1 98.88 86 GLN B C 1
ATOM 1596 O O . GLN B 1 86 ? -5.043 1.399 -7.059 1 98.88 86 GLN B O 1
ATOM 1601 N N . GLY B 1 87 ? -4.434 1.009 -4.934 1 98.88 87 GLY B N 1
ATOM 1602 C CA . GLY B 1 87 ? -3.795 -0.259 -5.254 1 98.88 87 GLY B CA 1
ATOM 1603 C C . GLY B 1 87 ? -4.746 -1.264 -5.875 1 98.88 87 GLY B C 1
ATOM 1604 O O . GLY B 1 87 ? -4.422 -1.895 -6.883 1 98.88 87 GLY B O 1
ATOM 1605 N N . VAL B 1 88 ? -5.891 -1.394 -5.316 1 98.81 88 VAL B N 1
ATOM 1606 C CA . VAL B 1 88 ? -6.867 -2.344 -5.84 1 98.81 88 VAL B CA 1
ATOM 1607 C C . VAL B 1 88 ? -7.34 -1.892 -7.219 1 98.81 88 VAL B C 1
ATOM 1609 O O . VAL B 1 88 ? -7.48 -2.707 -8.133 1 98.81 88 VAL B O 1
ATOM 1612 N N . LYS B 1 89 ? -7.602 -0.595 -7.379 1 98.81 89 LYS B N 1
ATOM 1613 C CA . LYS B 1 89 ? -7.98 -0.058 -8.68 1 98.81 89 LYS B CA 1
ATOM 1614 C C . LYS B 1 89 ? -6.902 -0.337 -9.727 1 98.81 89 LYS B C 1
ATOM 1616 O O . LYS B 1 89 ? -7.215 -0.672 -10.867 1 98.81 89 LYS B O 1
ATOM 1621 N N . ASP B 1 90 ? -5.66 -0.172 -9.375 1 98.5 90 ASP B N 1
ATOM 1622 C CA . ASP B 1 90 ? -4.555 -0.457 -10.289 1 98.5 90 ASP B CA 1
ATOM 1623 C C . ASP B 1 90 ? -4.57 -1.917 -10.734 1 98.5 90 ASP B C 1
ATOM 1625 O O . ASP B 1 90 ? -4.359 -2.215 -11.906 1 98.5 90 ASP B O 1
ATOM 1629 N N . LEU B 1 91 ? -4.781 -2.809 -9.805 1 97.94 91 LEU B N 1
ATOM 1630 C CA . LEU B 1 91 ? -4.867 -4.227 -10.141 1 97.94 91 LEU B CA 1
ATOM 1631 C C . LEU B 1 91 ? -6.027 -4.492 -11.094 1 97.94 91 LEU B C 1
ATOM 1633 O O . LEU B 1 91 ? -5.887 -5.258 -12.047 1 97.94 91 LEU B O 1
ATOM 1637 N N . CYS B 1 92 ? -7.172 -3.871 -10.812 1 98.25 92 CYS B N 1
ATOM 1638 C CA . CYS B 1 92 ? -8.336 -4.039 -11.672 1 98.25 92 CYS B CA 1
ATOM 1639 C C . CYS B 1 92 ? -8.039 -3.584 -13.094 1 98.25 92 CYS B C 1
ATOM 1641 O O . CYS B 1 92 ? -8.492 -4.203 -14.062 1 98.25 92 CYS B O 1
ATOM 1643 N N . PHE B 1 93 ? -7.344 -2.539 -13.18 1 98.06 93 PHE B N 1
ATOM 1644 C CA . PHE B 1 93 ? -6.992 -1.991 -14.484 1 98.06 93 PHE B CA 1
ATOM 1645 C C . PHE B 1 93 ? -6.039 -2.924 -1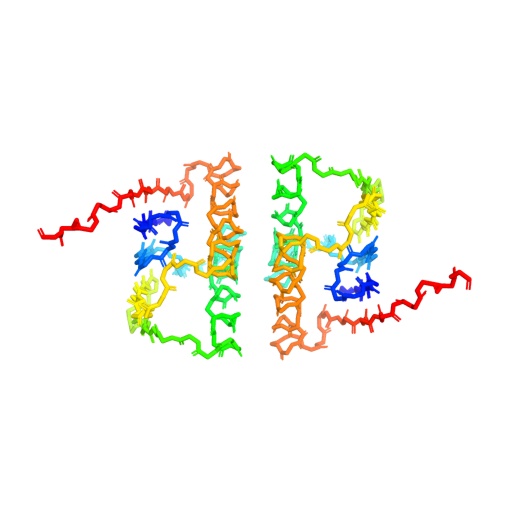5.219 1 98.06 93 PHE B C 1
ATOM 1647 O O . PHE B 1 93 ? -6.223 -3.197 -16.406 1 98.06 93 PHE B O 1
ATOM 1654 N N . GLU B 1 94 ? -5.066 -3.453 -14.602 1 96.25 94 GLU B N 1
ATOM 1655 C CA . GLU B 1 94 ? -4.012 -4.262 -15.203 1 96.25 94 GLU B CA 1
ATOM 1656 C C . GLU B 1 94 ? -4.492 -5.688 -15.469 1 96.25 94 GLU B C 1
ATOM 1658 O O . GLU B 1 94 ? -4.074 -6.316 -16.438 1 96.25 94 GLU B O 1
ATOM 1663 N N . TYR B 1 95 ? -5.305 -6.188 -14.602 1 95.69 95 TYR B N 1
ATOM 1664 C CA . TYR B 1 95 ? -5.785 -7.562 -14.664 1 95.69 95 TYR B CA 1
ATOM 1665 C C . TYR B 1 95 ? -7.305 -7.617 -14.578 1 95.69 95 TYR B C 1
ATOM 1667 O O . TYR B 1 95 ? -7.855 -8.242 -13.672 1 95.69 95 TYR B O 1
ATOM 1675 N N . PRO B 1 96 ? -8.016 -7.16 -15.586 1 96.38 96 PRO B N 1
ATOM 1676 C CA . PRO B 1 96 ? -9.469 -6.977 -15.508 1 96.38 96 PRO B CA 1
ATOM 1677 C C . PRO B 1 96 ? -10.227 -8.297 -15.438 1 96.38 96 PRO B C 1
ATOM 1679 O O . PRO B 1 96 ? -11.367 -8.336 -14.984 1 96.38 96 PRO B O 1
ATOM 1682 N N . CYS B 1 97 ? -9.602 -9.375 -15.812 1 96.38 97 CYS B N 1
ATOM 1683 C CA . CYS B 1 97 ? -10.297 -10.656 -15.789 1 96.38 97 CYS B CA 1
ATOM 1684 C C . CYS B 1 97 ? -9.953 -11.438 -14.523 1 96.38 97 CYS B C 1
ATOM 1686 O O . CYS B 1 97 ? -10.523 -12.5 -14.273 1 96.38 97 CYS B O 1
ATOM 1688 N N . ASP B 1 98 ? -9.07 -10.969 -13.664 1 95.06 98 ASP B N 1
ATOM 1689 C CA . ASP B 1 98 ? -8.57 -11.727 -12.516 1 95.06 98 ASP B CA 1
ATOM 1690 C C . ASP B 1 98 ? -9.062 -11.133 -11.203 1 95.06 98 ASP B C 1
ATOM 1692 O O . ASP B 1 98 ? -9.039 -11.797 -10.164 1 95.06 98 ASP B O 1
ATOM 1696 N N . ILE B 1 99 ? -9.484 -9.867 -11.18 1 96.75 99 ILE B N 1
ATOM 1697 C CA . ILE B 1 99 ? -9.898 -9.195 -9.953 1 96.75 99 ILE B CA 1
ATOM 1698 C C . ILE B 1 99 ? -10.93 -8.117 -10.281 1 96.75 99 ILE B C 1
ATOM 1700 O O . ILE B 1 99 ? -10.797 -7.398 -11.273 1 96.75 99 ILE B O 1
ATOM 1704 N N . LYS B 1 100 ? -11.938 -8 -9.445 1 98.06 100 LYS B N 1
ATOM 1705 C CA . LYS B 1 100 ? -13.008 -7.012 -9.586 1 98.06 100 LYS B CA 1
ATOM 1706 C C . LYS B 1 100 ? -13.266 -6.293 -8.266 1 98.06 100 LYS B C 1
ATOM 1708 O O . LYS B 1 100 ? -13.266 -6.918 -7.203 1 98.06 100 LYS B O 1
ATOM 1713 N N . LEU B 1 101 ? -13.5 -5.016 -8.344 1 98.75 101 LEU B N 1
ATOM 1714 C CA . LEU B 1 101 ? -13.75 -4.164 -7.184 1 98.75 101 LEU B CA 1
ATOM 1715 C C . LEU B 1 101 ? -15.148 -3.561 -7.246 1 98.75 101 LEU B C 1
ATOM 1717 O O . LEU B 1 101 ? -15.539 -3 -8.273 1 98.75 101 LEU B O 1
ATOM 1721 N N . ILE B 1 102 ? -15.883 -3.729 -6.227 1 98.75 102 ILE B N 1
ATOM 1722 C CA . ILE B 1 102 ? -17.078 -2.93 -5.973 1 98.75 102 ILE B CA 1
ATOM 1723 C C . ILE B 1 102 ? -16.812 -1.959 -4.824 1 98.75 102 ILE B C 1
ATOM 1725 O O . ILE B 1 102 ? -16.5 -2.381 -3.709 1 98.75 102 ILE B O 1
ATOM 1729 N N . LEU B 1 103 ? -16.875 -0.663 -5.047 1 98.69 103 LEU B N 1
ATOM 1730 C CA . LEU B 1 103 ? -16.656 0.391 -4.059 1 98.69 103 LEU B CA 1
ATOM 1731 C C . LEU B 1 103 ? -17.969 1.087 -3.717 1 98.69 103 LEU B C 1
ATOM 1733 O O . LEU B 1 103 ? -18.672 1.594 -4.605 1 98.69 103 LEU B O 1
ATOM 1737 N N . GLU B 1 104 ? -18.312 1.064 -2.439 1 98.19 104 GLU B N 1
ATOM 1738 C CA . GLU B 1 104 ? -19.578 1.665 -1.995 1 98.19 104 GLU B CA 1
ATOM 1739 C C . GLU B 1 104 ? -19.328 2.717 -0.916 1 98.19 104 GLU B C 1
ATOM 1741 O O . GLU B 1 104 ? -18.656 2.447 0.078 1 98.19 104 GLU B O 1
ATOM 1746 N N . GLU B 1 105 ? -19.875 3.92 -1.138 1 97.31 105 GLU B N 1
ATOM 1747 C CA . GLU B 1 105 ? -19.875 4.945 -0.098 1 97.31 105 GLU B CA 1
ATOM 1748 C C . GLU B 1 105 ? -21.125 4.859 0.769 1 97.31 105 GLU B C 1
ATOM 1750 O O . GLU B 1 105 ? -22.25 4.836 0.251 1 97.31 105 GLU B O 1
ATOM 1755 N N . THR B 1 106 ? -20.922 4.742 2.109 1 92.38 106 THR B N 1
ATOM 1756 C CA . THR B 1 106 ? -22.047 4.609 3.027 1 92.38 106 THR B CA 1
ATOM 1757 C C . THR B 1 106 ? -22.375 5.949 3.682 1 92.38 106 THR B C 1
ATOM 1759 O O . THR B 1 106 ? -21.469 6.742 3.959 1 92.38 106 THR B O 1
ATOM 1762 N N . SER B 1 107 ? -23.672 6.418 3.686 1 80.25 107 SER B N 1
ATOM 1763 C CA . SER B 1 107 ? -24.125 7.629 4.359 1 80.25 107 SER B CA 1
ATOM 1764 C C . SER B 1 107 ? -24.359 7.379 5.848 1 80.25 107 SER B C 1
ATOM 1766 O O . SER B 1 107 ? -24.656 6.254 6.258 1 80.25 107 SER B O 1
ATOM 1768 N N . GLY B 1 108 ? -23.734 7.926 6.879 1 56.78 108 GLY B N 1
ATOM 1769 C CA . GLY B 1 108 ? -24.109 7.844 8.281 1 56.78 108 GLY B CA 1
ATOM 1770 C C . GLY B 1 108 ? -25.609 7.754 8.5 1 56.78 108 GLY B C 1
ATOM 1771 O O . GLY B 1 108 ? -26.359 8.562 7.961 1 56.78 108 GLY B O 1
ATOM 1772 N N . ASN B 1 109 ? -26.359 6.727 8.336 1 42.88 109 ASN B N 1
ATOM 1773 C CA . ASN B 1 109 ? -27.703 6.848 8.891 1 42.88 109 ASN B CA 1
ATOM 1774 C C . ASN B 1 109 ? -27.672 7.445 10.297 1 42.88 109 ASN B C 1
ATOM 1776 O O . ASN B 1 109 ? -27.047 6.883 11.203 1 42.88 109 ASN B O 1
ATOM 1780 N N . LYS B 1 110 ? -27.812 8.828 10.43 1 30.03 110 LYS B N 1
ATOM 1781 C CA . LYS B 1 110 ? -28.484 9.328 11.625 1 30.03 110 LYS B CA 1
ATOM 1782 C C . LYS B 1 110 ? -29.844 8.672 11.812 1 30.03 110 LYS B C 1
ATOM 1784 O O . LYS B 1 110 ? -30.562 8.422 10.836 1 30.03 110 LYS B O 1
#

Sequence (220 aa):
MINVLIKTHNDIIIYILANGHARGNNYVNIVCSSFSFILRTFLSVLDCEKEDFTVDNSLRGCLEFEAFFEDLGRQNLFYYSKFLIQGVKDLCFEYPCDIKLILEETSG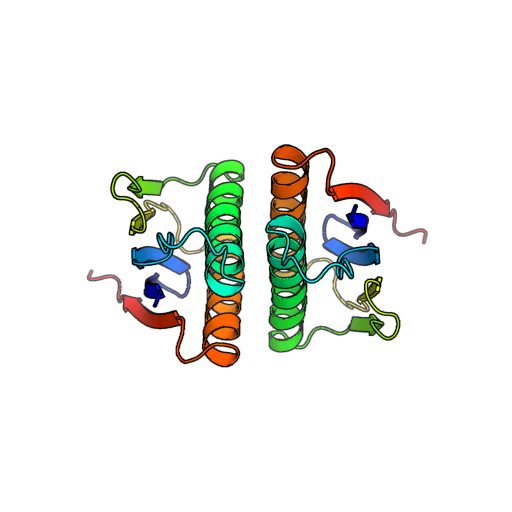NKMINVLIKTHNDIIIYILANGHARGNNYVNIVCSSFSFILRTFLSVLDCEKEDFTVDNSLRGCLEFEAFFEDLGRQNLFYYSKFLIQGVKDLCFEYPCDIKLILEETSGNK

Radius of gyration: 17.27 Å; Cα contacts (8 Å, |Δi|>4): 388; chains: 2; bounding box: 50×49×35 Å

Organism: NCBI:txid2518322

Solvent-accessible surface area (backbone atoms only — not comparable to full-atom values): 11941 Å² total; per-residue (Å²): 92,28,44,35,40,37,34,19,42,87,64,20,66,41,36,38,40,36,37,42,49,54,66,79,60,91,60,84,45,64,65,32,42,28,52,54,43,52,52,50,33,52,52,50,52,39,52,75,69,66,54,52,63,50,74,48,58,86,50,87,31,34,40,38,38,42,53,61,68,87,64,81,78,44,63,62,53,34,41,49,29,48,50,51,51,49,38,52,51,50,46,30,69,76,36,63,86,48,31,48,79,48,80,44,80,51,75,82,80,124,94,26,44,34,40,36,34,20,42,89,65,22,65,41,34,38,40,37,36,43,48,56,66,79,76,82,58,81,44,66,64,33,42,27,52,54,42,53,52,50,34,52,52,50,51,39,51,75,68,66,55,51,63,51,72,49,59,87,50,88,29,34,39,38,38,41,53,62,69,87,63,83,78,44,64,62,54,35,40,50,29,50,50,50,51,50,38,52,52,52,46,29,69,76,34,63,85,48,32,47,77,47,81,42,82,50,74,80,81,126

Nearest PDB structures (foldseek):
  2g0i-assembly1_A  TM=8.359E-01  e=1.274E-07  Streptococcus mutans
  2g0j-assembly2_C  TM=8.255E-01  e=1.361E-07  Streptococcus mutans
  7kld-assembly1_B  TM=8.393E-01  e=3.664E-07  Staphylococcus aureus
  7jvs-assembly1_D  TM=8.486E-01  e=6.639E-07  Staphylococcus aureus
  7kld-assembly1_A-2  TM=8.045E-01  e=1.567E-06  Staphylococcus aureus

InterPro domains:
  IPR007422 Cysteine protease Prp [PF04327] (1-99)
  IPR036764 Cysteine protease Prp superfamily [G3DSA:3.30.70.1490] (1-104)
  IPR036764 Cysteine protease Prp superfamily [SSF118010] (1-105)

Foldseek 3Di:
DKEKEFEDEVQFTFKIKIADLQPPDPDDDPLSVQLVVLVVVLVVVCVVVVFAKDWDCPDPRIIMIGGDGPDPPDPVRNVSSVVSVVSLVVSCVVPVPRYDYDYHYDDPPD/DKEKEFEDEVQFTFKIKIADLQPPPPDDDPLSVQLVVLVVVLVVVCVVVVFAKDWDCPDPRIIMIGGDGPDPPDPVRNVSSVVSVVSLVVSCVVPVPRYDYDYHYDDPPD